Protein AF-A0A4Q5NLZ6-F1 (afdb_monomer_lite)

Sequence (229 aa):
MPGRVWTKDKLIAEIKKLHREGVDLSPTSIQRTHSALFSSARSSSHFGSWRSAMEAAGFDYDNFKRVKQRWTREEILERIREMNAQGHDLLDPRFKTRNRSLYLAACAHRYFGSWRRAVEAAGLDHERMRESRVWTQGRILRTIQDLATQGKPLGWAYIEEHEPGIYRAARRKENFGSWAAALQAAGVDGSRASISEPVHSQAVMMMAGENPVPAIDPKVEGDNCKVKA

Radius of gyration: 34.47 Å; chains: 1; bounding box: 79×41×100 Å

Foldseek 3Di:
DPDDDDALVNLLVVLVVCVVVVQQLALVRCCVPPVVSQVVCCDPVHQVHSCSSCVVSVHNNQVRHPDRDPDDLVRLLVVLVVCVVVVHLLPPPCCCVVVVVSQVVCCDPVHQVHSCRSCVVSVHDPVVSVLVPDLALVNLLVVLLVCVVVLHAPEPVRCCVPPNPSQVRCCDPNHQVHPCSSCVVSVHPCVSRPPPDPDDPPPPPPDPDDDDDDDDDDDDDDDDDDDDD

pLDDT: mean 79.98, std 20.73, range [31.45, 97.44]

Structure (mmCIF, N/CA/C/O backbone):
data_AF-A0A4Q5NLZ6-F1
#
_entry.id   AF-A0A4Q5NLZ6-F1
#
loop_
_atom_site.group_PDB
_atom_site.id
_atom_site.type_symbol
_atom_site.label_atom_id
_atom_site.label_alt_id
_atom_site.label_comp_id
_atom_site.label_asym_id
_atom_site.label_entity_id
_atom_site.label_seq_id
_atom_site.pdbx_PDB_ins_code
_atom_site.Cartn_x
_atom_site.Cartn_y
_atom_site.Cartn_z
_atom_site.occupancy
_atom_site.B_iso_or_equiv
_atom_site.auth_seq_id
_atom_site.auth_comp_id
_atom_site.auth_asym_id
_atom_site.auth_atom_id
_atom_site.pdbx_PDB_model_num
ATOM 1 N N . MET A 1 1 ? 29.228 26.255 -36.829 1.00 36.81 1 MET A N 1
ATOM 2 C CA . MET A 1 1 ? 29.224 24.782 -36.678 1.00 36.81 1 MET A CA 1
ATOM 3 C C . MET A 1 1 ? 27.786 24.302 -36.825 1.00 36.81 1 MET A C 1
ATOM 5 O O . MET A 1 1 ? 26.989 24.647 -35.958 1.00 36.81 1 MET A O 1
ATOM 9 N N . PRO A 1 2 ? 27.393 23.614 -37.909 1.00 45.94 2 PRO A N 1
ATOM 10 C CA . PRO A 1 2 ? 26.030 23.104 -38.017 1.00 45.94 2 PRO A CA 1
ATOM 11 C C . PRO A 1 2 ? 25.809 22.040 -36.932 1.00 45.94 2 PRO A C 1
ATOM 13 O O . PRO A 1 2 ? 26.570 21.080 -36.825 1.00 45.94 2 PRO A O 1
ATOM 16 N N . GLY A 1 3 ? 24.806 22.255 -36.079 1.00 57.25 3 GLY A N 1
ATOM 17 C CA . GLY A 1 3 ? 24.455 21.333 -35.001 1.00 57.25 3 GLY A CA 1
ATOM 18 C C . GLY A 1 3 ? 24.032 19.975 -35.560 1.00 57.25 3 GLY A C 1
ATOM 19 O O . GLY A 1 3 ? 23.345 19.897 -36.578 1.00 57.25 3 GLY A O 1
ATOM 20 N N . ARG A 1 4 ? 24.453 18.888 -34.907 1.00 68.94 4 ARG A N 1
ATOM 21 C CA . ARG A 1 4 ? 24.080 17.518 -35.289 1.00 68.94 4 ARG A CA 1
ATOM 22 C C . ARG A 1 4 ? 22.551 17.391 -35.253 1.00 68.94 4 ARG A C 1
ATOM 24 O O . ARG A 1 4 ? 21.959 17.386 -34.180 1.00 68.94 4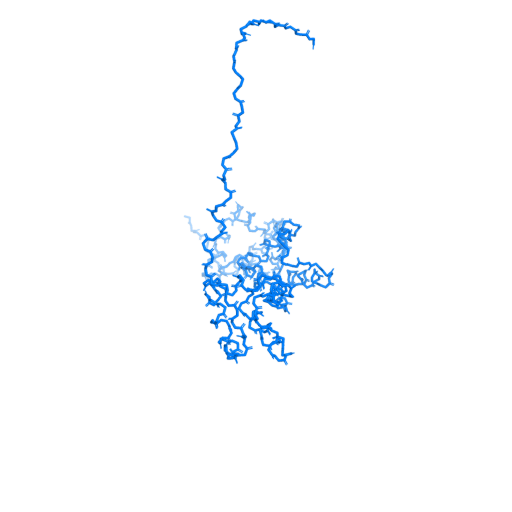 ARG A O 1
ATOM 31 N N . VAL A 1 5 ? 21.911 17.304 -36.420 1.00 81.19 5 VAL A N 1
ATOM 32 C CA . VAL A 1 5 ? 20.452 17.137 -36.516 1.00 81.19 5 VAL A CA 1
ATOM 33 C C . VAL A 1 5 ? 20.087 15.704 -36.133 1.00 81.19 5 VAL A C 1
ATOM 35 O O . VAL A 1 5 ? 20.413 14.753 -36.856 1.00 81.19 5 VAL A O 1
ATOM 38 N N . TRP A 1 6 ? 19.419 15.558 -34.989 1.00 87.44 6 TRP A N 1
ATOM 39 C CA . TRP A 1 6 ? 18.935 14.282 -34.470 1.00 87.44 6 TRP A CA 1
ATOM 40 C C . TRP A 1 6 ? 17.581 13.906 -35.077 1.00 87.44 6 TRP A C 1
ATOM 42 O O . TRP A 1 6 ? 16.616 14.665 -35.007 1.00 87.44 6 TRP A O 1
ATOM 52 N N . THR A 1 7 ? 17.495 12.695 -35.621 1.00 92.75 7 THR A N 1
ATOM 53 C CA . THR A 1 7 ? 16.243 12.040 -36.032 1.00 92.75 7 THR A CA 1
ATOM 54 C C . THR A 1 7 ? 16.034 10.784 -35.189 1.00 92.75 7 THR A C 1
ATOM 56 O O . THR A 1 7 ? 16.996 10.276 -34.609 1.00 92.75 7 THR A O 1
ATOM 59 N N . LYS A 1 8 ? 14.803 10.259 -35.116 1.00 92.56 8 LYS A N 1
ATOM 60 C CA . LYS A 1 8 ? 14.507 9.026 -34.359 1.00 92.56 8 LYS A CA 1
ATOM 61 C C . LYS A 1 8 ? 15.409 7.860 -34.790 1.00 92.56 8 LYS A C 1
ATOM 63 O O . LYS A 1 8 ? 15.991 7.202 -33.933 1.00 92.56 8 LYS A O 1
ATOM 68 N N . ASP A 1 9 ? 15.628 7.697 -36.093 1.00 93.69 9 ASP A N 1
ATOM 69 C CA . ASP A 1 9 ? 16.486 6.633 -36.632 1.00 93.69 9 ASP A CA 1
ATOM 70 C C . ASP A 1 9 ? 17.958 6.825 -36.264 1.00 93.69 9 ASP A C 1
ATOM 72 O O . ASP A 1 9 ? 18.628 5.872 -35.872 1.00 93.69 9 ASP A O 1
ATOM 76 N N . LYS A 1 10 ? 18.464 8.066 -36.318 1.00 93.62 10 LYS A N 1
ATOM 77 C CA . LYS A 1 10 ? 19.838 8.377 -35.891 1.00 93.62 10 LYS A CA 1
ATOM 78 C C . LYS A 1 10 ? 20.036 8.124 -34.401 1.00 93.62 10 LYS A C 1
ATOM 80 O O . LYS A 1 10 ? 21.091 7.642 -34.008 1.00 93.62 10 LYS A O 1
ATOM 85 N N . LEU A 1 11 ? 19.033 8.437 -33.581 1.00 94.00 11 LEU A N 1
ATOM 86 C CA . LEU A 1 11 ? 19.054 8.159 -32.146 1.00 94.00 11 LEU A CA 1
ATOM 87 C C . LEU A 1 11 ? 19.099 6.645 -31.888 1.00 94.00 11 LEU A C 1
ATOM 89 O O . LEU A 1 11 ? 19.953 6.196 -31.131 1.00 94.00 11 LEU A O 1
ATOM 93 N N . ILE A 1 12 ? 18.256 5.852 -32.561 1.00 95.75 12 ILE A N 1
ATOM 94 C CA . ILE A 1 12 ? 18.269 4.381 -32.451 1.00 95.75 12 ILE A CA 1
ATOM 95 C C . ILE A 1 12 ? 19.613 3.804 -32.911 1.00 95.75 12 ILE A C 1
ATOM 97 O O . ILE A 1 12 ? 20.184 2.947 -32.233 1.00 95.75 12 ILE A O 1
ATOM 101 N N . ALA A 1 13 ? 20.131 4.269 -34.050 1.00 94.75 13 ALA A N 1
ATOM 102 C CA . ALA A 1 13 ? 21.406 3.815 -34.591 1.00 94.75 13 ALA A CA 1
ATOM 103 C C . ALA A 1 13 ? 22.569 4.115 -33.634 1.00 94.75 13 ALA A C 1
ATOM 105 O O . ALA A 1 13 ? 23.411 3.246 -33.408 1.00 94.75 13 ALA A O 1
ATOM 106 N N . GLU A 1 14 ? 22.587 5.306 -33.028 1.00 94.62 14 GLU A N 1
ATOM 107 C CA . GLU A 1 14 ? 23.614 5.686 -32.057 1.00 94.62 14 GLU A CA 1
ATOM 108 C C . GLU A 1 14 ? 23.499 4.863 -30.764 1.00 94.62 14 GLU A C 1
ATOM 110 O O . GLU A 1 14 ? 24.508 4.370 -30.273 1.00 94.62 14 GLU A O 1
ATOM 115 N N . ILE A 1 15 ? 22.287 4.619 -30.246 1.00 94.75 15 ILE A N 1
ATOM 116 C CA . ILE A 1 15 ? 22.073 3.756 -29.067 1.00 94.75 15 ILE A CA 1
ATOM 117 C C . ILE A 1 15 ? 22.596 2.335 -29.333 1.00 94.75 15 ILE A C 1
ATOM 119 O O . ILE A 1 15 ? 23.347 1.786 -28.526 1.00 94.75 15 ILE A O 1
ATOM 123 N N . LYS A 1 16 ? 22.258 1.744 -30.488 1.00 95.44 16 LYS A N 1
ATOM 124 C CA . LYS A 1 16 ? 22.758 0.416 -30.890 1.00 95.44 16 LYS A CA 1
ATOM 125 C C . LYS A 1 16 ? 24.275 0.400 -31.077 1.00 95.44 16 LYS A C 1
ATOM 127 O O . LYS A 1 16 ? 24.921 -0.594 -30.752 1.00 95.44 16 LYS A O 1
ATOM 132 N N . LYS A 1 17 ? 24.853 1.481 -31.606 1.00 95.44 17 LYS A N 1
ATOM 133 C CA . LYS A 1 17 ? 26.305 1.637 -31.739 1.00 95.44 17 LYS A CA 1
ATOM 134 C C . LYS A 1 17 ? 26.981 1.633 -30.365 1.00 95.44 17 LYS A C 1
ATOM 136 O O . LYS A 1 17 ? 27.845 0.792 -30.151 1.00 95.44 17 LYS A O 1
ATOM 141 N N . LEU A 1 18 ? 26.523 2.475 -29.439 1.00 93.88 18 LEU A N 1
ATOM 142 C CA . LEU A 1 18 ? 27.060 2.555 -28.078 1.00 93.88 18 LEU A CA 1
ATOM 143 C C . LEU A 1 18 ? 26.942 1.221 -27.326 1.00 93.88 18 LEU A C 1
ATOM 145 O O . LEU A 1 18 ? 27.868 0.835 -26.617 1.00 93.88 18 LEU A O 1
ATOM 149 N N . HIS A 1 19 ? 25.849 0.476 -27.535 1.00 93.00 19 HIS A N 1
ATOM 150 C CA . HIS A 1 19 ? 25.706 -0.878 -26.993 1.00 93.00 19 HIS A CA 1
ATOM 151 C C . HIS A 1 19 ? 26.805 -1.827 -27.495 1.00 93.00 19 HIS A C 1
ATOM 153 O O . HIS A 1 19 ? 27.417 -2.542 -26.708 1.00 93.00 19 HIS A O 1
ATOM 159 N N . ARG A 1 20 ? 27.068 -1.835 -28.812 1.00 94.25 20 ARG A N 1
ATOM 160 C CA . ARG A 1 20 ? 28.113 -2.682 -29.422 1.00 94.25 20 ARG A CA 1
ATOM 161 C C . ARG A 1 20 ? 29.517 -2.305 -28.961 1.00 94.25 20 ARG A C 1
ATOM 163 O O . ARG A 1 20 ? 30.375 -3.172 -28.879 1.00 94.25 20 ARG A O 1
ATOM 170 N N . GLU A 1 21 ? 29.736 -1.032 -28.657 1.00 93.44 21 GLU A N 1
ATOM 171 C CA . GLU A 1 21 ? 30.994 -0.514 -28.109 1.00 93.44 21 GLU A CA 1
ATOM 172 C C . GLU A 1 21 ? 31.161 -0.820 -26.608 1.00 93.44 21 GLU A C 1
ATOM 174 O O . GLU A 1 21 ? 32.194 -0.495 -26.029 1.00 93.44 21 GLU A O 1
ATOM 179 N N . GLY A 1 22 ? 30.170 -1.455 -25.968 1.00 89.12 22 GLY A N 1
ATOM 180 C CA . GLY A 1 22 ? 30.221 -1.822 -24.551 1.00 89.12 22 GLY A CA 1
ATOM 181 C C . GLY A 1 22 ? 30.051 -0.637 -23.598 1.00 89.12 22 GLY A C 1
ATOM 182 O O . GLY A 1 22 ? 30.411 -0.730 -22.425 1.00 89.12 22 GLY A O 1
ATOM 183 N N . VAL A 1 23 ? 29.516 0.488 -24.080 1.00 90.69 23 VAL A N 1
ATOM 184 C CA . VAL A 1 23 ? 29.270 1.674 -23.253 1.00 90.69 23 VAL A CA 1
ATOM 185 C C . VAL A 1 23 ? 28.104 1.406 -22.300 1.00 90.69 23 VAL A C 1
ATOM 187 O O . VAL A 1 23 ? 27.065 0.882 -22.700 1.00 90.69 23 VAL A O 1
ATOM 190 N N . ASP A 1 24 ? 28.243 1.818 -21.037 1.00 89.12 24 ASP A N 1
ATOM 191 C CA . ASP A 1 24 ? 27.152 1.761 -20.061 1.00 89.12 24 ASP A CA 1
ATOM 192 C C . ASP A 1 24 ? 25.992 2.673 -20.504 1.00 89.12 24 ASP A C 1
ATOM 194 O O . ASP A 1 24 ? 26.079 3.902 -20.400 1.00 89.12 24 ASP A O 1
ATOM 198 N N . LEU A 1 25 ? 24.902 2.053 -20.974 1.00 91.31 25 LEU A N 1
ATOM 199 C CA . LEU A 1 25 ? 23.674 2.718 -21.426 1.00 91.31 25 LEU A CA 1
ATOM 200 C C . LEU A 1 25 ? 22.741 3.153 -20.282 1.00 91.31 25 LEU A C 1
ATOM 202 O O . LEU A 1 25 ? 21.612 3.599 -20.532 1.00 91.31 25 LEU A O 1
ATOM 206 N N . SER A 1 26 ? 23.179 3.042 -19.024 1.00 89.50 26 SER A N 1
ATOM 207 C CA . SER A 1 26 ? 22.399 3.525 -17.893 1.00 89.50 26 SER A CA 1
ATOM 208 C C . SER A 1 26 ? 22.117 5.027 -18.019 1.00 89.50 26 SER A C 1
ATOM 210 O O . SER A 1 26 ? 22.981 5.789 -18.467 1.00 89.50 26 SER A O 1
ATOM 212 N N . PRO A 1 27 ? 20.931 5.509 -17.594 1.00 89.12 27 PRO A N 1
ATOM 213 C CA 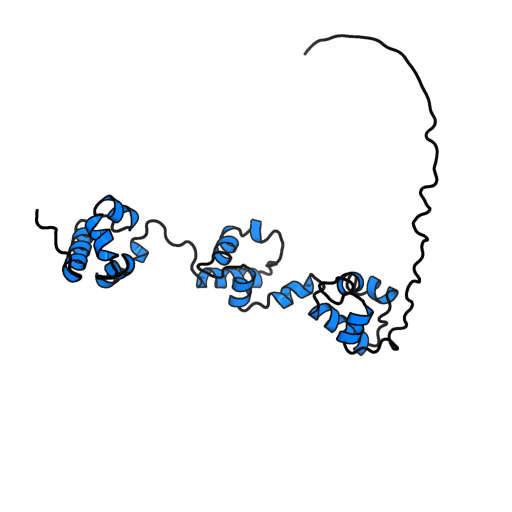. PRO A 1 27 ? 20.567 6.921 -17.729 1.00 89.12 27 PRO A CA 1
ATOM 214 C C . PRO A 1 27 ? 21.609 7.861 -17.126 1.00 89.12 27 PRO A C 1
ATOM 216 O O . PRO A 1 27 ? 21.944 8.879 -17.718 1.00 89.12 27 PRO A O 1
ATOM 219 N N . THR A 1 28 ? 22.153 7.499 -15.961 1.00 88.19 28 THR A N 1
ATOM 220 C CA . THR A 1 28 ? 23.170 8.291 -15.262 1.00 88.19 28 THR A CA 1
ATOM 221 C C . THR A 1 28 ? 24.495 8.324 -16.020 1.00 88.19 28 THR A C 1
ATOM 223 O O . THR A 1 28 ? 25.147 9.365 -16.043 1.00 88.19 28 THR A O 1
ATOM 226 N N . SER A 1 29 ? 24.905 7.213 -16.638 1.00 90.94 29 SER A N 1
ATOM 227 C CA . SER A 1 29 ? 26.124 7.159 -17.450 1.00 90.94 29 SER A CA 1
ATOM 228 C C . SER A 1 29 ? 25.968 7.971 -18.736 1.00 90.94 29 SER A C 1
ATOM 230 O O . SER A 1 29 ? 26.778 8.858 -19.014 1.00 90.94 29 SER A O 1
ATOM 232 N N . ILE A 1 30 ? 24.882 7.745 -19.479 1.00 93.06 30 ILE A N 1
ATOM 233 C CA . ILE A 1 30 ? 24.627 8.411 -20.760 1.00 93.06 30 ILE A CA 1
ATOM 234 C C . ILE A 1 30 ? 24.386 9.908 -20.588 1.00 93.06 30 ILE A C 1
ATOM 236 O O . ILE A 1 30 ? 24.894 10.697 -21.379 1.00 93.06 30 ILE A O 1
ATOM 240 N N . GLN A 1 31 ? 23.711 10.335 -19.520 1.00 91.94 31 GLN A N 1
ATOM 241 C CA . GLN A 1 31 ? 23.571 11.758 -19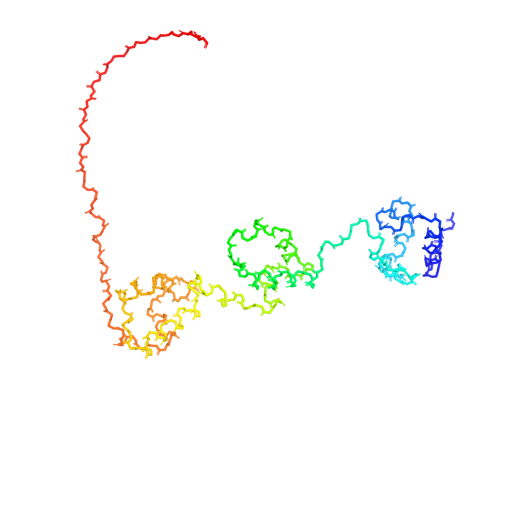.209 1.00 91.94 31 GLN A CA 1
ATOM 242 C C . GLN A 1 31 ? 24.931 12.445 -18.995 1.00 91.94 31 GLN A C 1
ATOM 244 O O . GLN A 1 31 ? 25.083 13.609 -19.363 1.00 91.94 31 GLN A O 1
ATOM 249 N N . ARG A 1 32 ? 25.915 11.745 -18.413 1.00 90.75 32 ARG A N 1
ATOM 250 C CA . ARG A 1 32 ? 27.255 12.291 -18.133 1.00 90.75 32 ARG A CA 1
ATOM 251 C C . ARG A 1 32 ? 28.181 12.260 -19.344 1.00 90.75 32 ARG A C 1
ATOM 253 O O . ARG A 1 32 ? 28.968 13.181 -19.513 1.00 90.75 32 ARG A O 1
ATOM 260 N N . THR A 1 33 ? 28.114 11.203 -20.148 1.00 91.38 33 THR A N 1
ATOM 261 C CA . THR A 1 33 ? 29.059 10.956 -21.252 1.00 91.38 33 THR A CA 1
ATOM 262 C C . THR A 1 33 ? 28.529 11.427 -22.607 1.00 91.38 33 THR A C 1
ATOM 264 O O . THR A 1 33 ? 29.287 11.953 -23.413 1.00 91.38 33 THR A O 1
ATOM 267 N N . HIS A 1 34 ? 27.221 11.301 -22.847 1.00 92.12 34 HIS A N 1
ATOM 268 C CA . HIS A 1 34 ? 26.563 11.557 -24.132 1.00 92.12 34 HIS A CA 1
ATOM 269 C C . HIS A 1 34 ? 25.293 12.409 -23.937 1.00 92.12 34 HIS A C 1
ATOM 271 O O . HIS A 1 34 ? 24.193 12.058 -24.372 1.00 92.12 34 HIS A O 1
ATOM 277 N N . SER A 1 35 ? 25.437 13.561 -23.275 1.00 90.56 35 SER A N 1
ATOM 278 C CA . SER A 1 35 ? 24.319 14.423 -22.859 1.00 90.56 35 SER A CA 1
ATOM 279 C C . SER A 1 35 ? 23.424 14.896 -24.016 1.00 90.56 35 SER A C 1
ATOM 281 O O . SER A 1 35 ? 22.203 14.923 -23.877 1.00 90.56 35 SER A O 1
ATOM 283 N N . ALA A 1 36 ? 23.996 15.211 -25.184 1.00 90.94 36 ALA A N 1
ATOM 284 C CA . ALA A 1 36 ? 23.236 15.639 -26.363 1.00 90.94 36 ALA A CA 1
ATOM 285 C C . ALA A 1 36 ? 22.340 14.524 -26.935 1.00 90.94 36 ALA A C 1
ATOM 287 O O . ALA A 1 36 ? 21.210 14.793 -27.350 1.00 90.94 36 ALA A O 1
ATOM 288 N N . LEU A 1 37 ? 22.823 13.275 -26.920 1.00 92.56 37 LEU A N 1
ATOM 289 C CA . LEU A 1 37 ? 22.041 12.092 -27.289 1.00 92.56 37 LEU A CA 1
ATOM 290 C C . LEU A 1 37 ? 20.896 11.886 -26.289 1.00 92.56 37 LEU A C 1
ATOM 292 O O . LEU A 1 37 ? 19.743 11.728 -26.692 1.00 92.56 37 LEU A O 1
ATOM 296 N N . PHE A 1 38 ? 21.206 11.958 -24.989 1.00 93.00 38 PHE A N 1
ATOM 297 C CA . PHE A 1 38 ? 20.238 11.775 -23.906 1.00 93.00 38 PHE A CA 1
ATOM 298 C C . PHE A 1 38 ? 19.089 12.787 -23.964 1.00 93.00 38 PHE A C 1
ATOM 300 O O . PHE A 1 38 ? 17.916 12.409 -23.918 1.00 93.00 38 PHE A O 1
ATOM 307 N N . SER A 1 39 ? 19.418 14.075 -24.086 1.00 91.31 39 SER A N 1
ATOM 308 C CA . SER A 1 39 ? 18.434 15.159 -24.133 1.00 91.31 39 SER A CA 1
ATOM 309 C C . SER A 1 39 ? 17.563 15.081 -25.384 1.00 91.31 39 SER A C 1
ATOM 311 O O . SER A 1 39 ? 16.350 15.253 -25.290 1.00 91.31 39 SER A O 1
ATOM 313 N N . SER A 1 40 ? 18.151 14.751 -26.538 1.00 92.75 40 SER A N 1
ATOM 314 C CA . SER A 1 40 ? 17.405 14.629 -27.797 1.00 92.75 40 SER A CA 1
ATOM 315 C C . SER A 1 40 ? 16.453 13.433 -27.772 1.00 92.75 40 SER A C 1
ATOM 317 O O . SER A 1 40 ? 15.283 13.574 -28.101 1.00 92.75 40 SER A O 1
ATOM 319 N N . ALA A 1 41 ? 16.899 12.272 -27.286 1.00 92.69 41 ALA A N 1
ATOM 320 C CA . ALA A 1 41 ? 16.038 11.098 -27.135 1.00 92.69 41 ALA A CA 1
ATOM 321 C C . ALA A 1 41 ? 14.852 11.335 -26.180 1.00 92.69 41 ALA A C 1
ATOM 323 O O . ALA A 1 41 ? 13.755 10.834 -26.420 1.00 92.69 41 ALA A O 1
ATOM 324 N N . ARG A 1 42 ? 15.050 12.131 -25.122 1.00 94.62 42 ARG A N 1
ATOM 325 C CA . ARG A 1 42 ? 13.999 12.513 -24.164 1.00 94.62 42 ARG A CA 1
ATOM 326 C C . ARG A 1 42 ? 13.071 13.620 -24.659 1.00 94.62 42 ARG A C 1
ATOM 328 O O . ARG A 1 42 ? 12.066 13.880 -24.004 1.00 94.62 42 ARG A O 1
ATOM 335 N N . SER A 1 43 ? 13.396 14.284 -25.764 1.00 92.69 43 SER A N 1
ATOM 336 C CA . SER A 1 43 ? 12.533 15.318 -26.327 1.00 92.69 43 SER A CA 1
ATOM 337 C C . SER A 1 43 ? 11.182 14.725 -26.723 1.00 92.69 43 SER A C 1
ATOM 339 O O . SER A 1 43 ? 11.117 13.625 -27.283 1.00 92.69 43 SER A O 1
ATOM 341 N N . SER A 1 44 ? 10.102 15.468 -26.479 1.00 89.69 44 SER A N 1
ATOM 342 C CA . SER A 1 44 ? 8.747 15.096 -26.905 1.00 89.69 44 SER A CA 1
ATOM 343 C C . SER A 1 44 ? 8.627 14.964 -28.426 1.00 89.69 44 SER A C 1
ATOM 345 O O . SER A 1 44 ? 7.823 14.171 -28.905 1.00 89.69 44 SER A O 1
ATOM 347 N N . SER A 1 45 ? 9.465 15.675 -29.189 1.00 89.38 45 SER A N 1
ATOM 348 C CA . SER A 1 45 ? 9.538 15.562 -30.652 1.00 89.38 45 SER A CA 1
ATOM 349 C C . SER A 1 45 ? 10.130 14.231 -31.141 1.00 89.38 45 SER A C 1
ATOM 351 O O . SER A 1 45 ? 9.955 13.866 -32.305 1.00 89.38 45 SER A O 1
ATOM 353 N N . HIS A 1 46 ? 10.811 13.482 -30.268 1.00 92.00 46 HIS A N 1
ATOM 354 C CA . HIS A 1 46 ? 11.420 12.193 -30.587 1.00 92.00 46 HIS A CA 1
ATOM 355 C C . HIS A 1 46 ? 10.695 11.045 -29.877 1.00 92.00 46 HIS A C 1
ATOM 357 O O . HIS A 1 46 ? 9.692 10.550 -30.396 1.00 92.00 46 HIS A O 1
ATOM 363 N N . PHE A 1 47 ? 11.191 10.599 -28.721 1.00 92.75 47 PHE A N 1
ATOM 364 C CA . PHE A 1 47 ? 10.632 9.458 -27.984 1.00 92.75 47 PHE A CA 1
ATOM 365 C C . PHE A 1 47 ? 9.987 9.852 -26.652 1.00 92.75 47 PHE A C 1
ATOM 367 O O . PHE A 1 47 ? 9.383 9.006 -26.000 1.00 92.75 47 PHE A O 1
ATOM 374 N N . GLY A 1 48 ? 10.137 11.105 -26.205 1.00 91.81 48 GLY A N 1
ATOM 375 C CA . GLY A 1 48 ? 9.600 11.616 -24.937 1.00 91.81 48 GLY A CA 1
ATOM 376 C C . GLY A 1 48 ? 10.290 11.077 -23.676 1.00 91.81 48 GLY A C 1
ATOM 377 O O . GLY A 1 48 ? 10.262 11.717 -22.626 1.00 91.81 48 GLY A O 1
ATOM 378 N N . SER A 1 49 ? 10.953 9.921 -23.749 1.00 93.75 49 SER A N 1
ATOM 379 C CA . SER A 1 49 ? 11.723 9.357 -22.645 1.00 93.75 49 SER A CA 1
ATOM 380 C C . SER A 1 49 ? 12.895 8.502 -23.135 1.00 93.75 49 SER A C 1
ATOM 382 O O . SER A 1 49 ? 12.858 7.913 -24.213 1.00 93.75 49 SER A O 1
ATOM 384 N N . TRP A 1 50 ? 13.938 8.392 -22.305 1.00 93.75 50 TRP A N 1
ATOM 385 C CA . TRP A 1 50 ? 15.080 7.515 -22.592 1.00 93.75 50 TRP A CA 1
ATOM 386 C C . TRP A 1 50 ? 14.683 6.032 -22.598 1.00 93.75 50 TRP A C 1
ATOM 388 O O . TRP A 1 50 ? 15.182 5.272 -23.419 1.00 93.75 50 TRP A O 1
ATOM 398 N N . ARG A 1 51 ? 13.733 5.639 -21.733 1.00 92.38 51 ARG A N 1
ATOM 399 C CA . ARG A 1 51 ? 13.148 4.289 -21.720 1.00 92.38 51 ARG A CA 1
ATOM 400 C C . ARG A 1 51 ? 12.556 3.955 -23.091 1.00 92.38 51 ARG A C 1
ATOM 402 O O . ARG A 1 51 ? 12.934 2.955 -23.681 1.00 92.38 51 ARG A O 1
ATOM 409 N N . SER A 1 52 ? 11.699 4.830 -23.612 1.00 93.31 52 SER A N 1
ATOM 410 C CA . SER A 1 52 ? 11.029 4.629 -24.900 1.00 93.31 52 SER A CA 1
ATOM 411 C C . SER A 1 52 ? 12.018 4.579 -26.067 1.00 93.31 52 SER A C 1
ATOM 413 O O . SER A 1 52 ? 11.826 3.808 -26.999 1.00 93.31 52 SER A O 1
ATOM 415 N N . ALA A 1 53 ? 13.102 5.361 -26.013 1.00 94.81 53 ALA A N 1
ATOM 416 C CA . ALA A 1 53 ? 14.166 5.303 -27.016 1.00 94.81 53 ALA A CA 1
ATOM 417 C C . ALA A 1 53 ? 14.940 3.969 -26.981 1.00 94.81 53 ALA A C 1
ATOM 419 O O . ALA A 1 53 ? 15.257 3.417 -28.032 1.00 94.81 53 ALA A O 1
ATOM 420 N N . MET A 1 54 ? 15.215 3.438 -25.785 1.00 94.38 54 MET A N 1
ATOM 421 C CA . MET A 1 54 ? 15.857 2.131 -25.595 1.00 94.38 54 MET A CA 1
ATOM 422 C C . MET A 1 54 ? 14.952 0.984 -26.065 1.00 94.38 54 MET A C 1
ATOM 424 O O . MET A 1 54 ? 15.404 0.118 -26.810 1.00 94.38 54 MET A O 1
ATOM 428 N N . GLU A 1 55 ? 13.666 1.031 -25.711 1.00 93.88 55 GLU A N 1
ATOM 429 C CA . GLU A 1 55 ? 12.655 0.059 -26.149 1.00 93.88 55 GLU A CA 1
ATOM 430 C C . GLU A 1 55 ? 12.495 0.083 -27.680 1.00 93.88 55 GLU A C 1
ATOM 432 O O . GLU A 1 55 ? 12.516 -0.966 -28.321 1.00 93.88 55 GLU A O 1
ATOM 437 N N . ALA A 1 56 ? 12.462 1.270 -28.300 1.00 93.50 56 ALA A N 1
ATOM 438 C CA . ALA A 1 56 ? 12.444 1.415 -29.760 1.00 93.50 56 ALA A CA 1
ATOM 439 C C . ALA A 1 56 ? 13.730 0.906 -30.439 1.00 93.50 56 ALA A C 1
ATOM 441 O O . ALA A 1 56 ? 13.705 0.475 -31.592 1.00 93.50 56 ALA A O 1
ATOM 442 N N . ALA A 1 57 ? 14.861 0.928 -29.732 1.00 93.06 57 ALA A N 1
ATOM 443 C CA . ALA A 1 57 ? 16.107 0.329 -30.193 1.00 93.06 57 ALA A CA 1
ATOM 444 C C . ALA A 1 57 ? 16.159 -1.201 -29.996 1.00 93.06 57 ALA A C 1
ATOM 446 O O . ALA A 1 57 ? 17.125 -1.825 -30.440 1.00 93.06 57 ALA A O 1
ATOM 447 N N . GLY A 1 58 ? 15.119 -1.811 -29.417 1.00 92.94 58 GLY A N 1
ATOM 448 C CA . GLY A 1 58 ? 15.025 -3.251 -29.172 1.00 92.94 58 GLY A CA 1
ATOM 449 C C . GLY A 1 58 ? 15.701 -3.702 -27.878 1.00 92.94 58 GLY A C 1
ATOM 450 O O . GLY A 1 58 ? 15.998 -4.884 -27.729 1.00 92.94 58 GLY A O 1
ATOM 451 N N . PHE A 1 59 ? 15.974 -2.777 -26.958 1.00 92.25 59 PHE A N 1
ATOM 452 C CA . PHE A 1 59 ? 16.571 -3.079 -25.664 1.00 92.25 59 PHE A CA 1
ATOM 453 C C . PHE A 1 59 ? 15.516 -3.060 -24.562 1.00 92.25 59 PHE A C 1
ATOM 455 O O . PHE A 1 59 ? 14.762 -2.097 -24.426 1.00 92.25 59 PHE A O 1
ATOM 462 N N . ASP A 1 60 ? 15.522 -4.087 -23.714 1.00 88.00 60 ASP A N 1
ATOM 463 C CA . ASP A 1 60 ? 14.798 -4.040 -22.447 1.00 88.00 60 ASP A CA 1
ATOM 464 C C . ASP A 1 60 ? 15.531 -3.096 -21.484 1.00 88.00 60 ASP A C 1
ATOM 466 O O . ASP A 1 60 ? 16.577 -3.423 -20.915 1.00 88.00 60 ASP A O 1
ATOM 470 N N . TYR A 1 61 ? 14.973 -1.896 -21.325 1.00 84.88 61 TYR A N 1
ATOM 471 C CA . TYR A 1 61 ? 15.530 -0.823 -20.508 1.00 84.88 61 TYR A CA 1
ATOM 472 C C . TYR A 1 61 ? 15.768 -1.224 -19.045 1.00 84.88 61 TYR A C 1
ATOM 474 O O . TYR A 1 61 ? 16.665 -0.675 -18.398 1.00 84.88 61 TYR A O 1
ATOM 482 N N . ASP A 1 62 ? 14.998 -2.169 -18.502 1.00 81.44 62 ASP A N 1
ATOM 483 C CA . ASP A 1 62 ? 15.133 -2.581 -17.107 1.00 81.44 62 ASP A CA 1
ATOM 484 C C . ASP A 1 62 ? 16.458 -3.322 -16.829 1.00 81.44 62 ASP A C 1
ATOM 486 O O . ASP A 1 62 ? 16.955 -3.271 -15.699 1.00 81.44 62 ASP A O 1
ATOM 490 N N . ASN A 1 63 ? 17.120 -3.857 -17.865 1.00 84.06 63 ASN A N 1
ATOM 491 C CA . ASN A 1 63 ? 18.466 -4.439 -17.774 1.00 84.06 63 ASN A CA 1
ATOM 492 C C . ASN A 1 63 ? 19.596 -3.400 -17.678 1.00 84.06 63 ASN A C 1
ATOM 494 O O . ASN A 1 63 ? 20.691 -3.726 -17.227 1.00 84.06 63 ASN A O 1
ATOM 498 N N . PHE A 1 64 ? 19.337 -2.143 -18.048 1.00 83.00 64 PHE A N 1
ATOM 499 C CA . PHE A 1 64 ? 20.346 -1.073 -18.086 1.00 83.00 64 PHE A CA 1
ATOM 500 C C . PHE A 1 64 ? 20.252 -0.118 -16.888 1.00 83.00 64 PHE A C 1
ATOM 502 O O . PHE A 1 64 ? 20.981 0.871 -16.790 1.00 83.00 64 PHE A O 1
ATOM 509 N N . LYS A 1 65 ? 19.351 -0.382 -15.938 1.00 76.19 65 LYS A N 1
ATOM 510 C CA . LYS A 1 65 ? 19.276 0.385 -14.692 1.00 76.19 65 LYS A CA 1
ATOM 511 C C . LYS A 1 65 ? 20.365 -0.076 -13.727 1.00 76.19 65 LYS A C 1
ATOM 513 O O . LYS A 1 65 ? 20.375 -1.225 -13.305 1.00 76.19 65 LYS A O 1
ATOM 518 N N . ARG A 1 66 ? 21.204 0.859 -13.264 1.00 68.94 66 ARG A N 1
ATOM 519 C CA . ARG A 1 66 ? 22.198 0.595 -12.199 1.00 68.94 66 ARG A CA 1
ATOM 520 C C . ARG A 1 66 ? 21.567 0.139 -10.881 1.00 68.94 66 ARG A C 1
ATOM 522 O O . ARG A 1 66 ? 22.205 -0.566 -10.112 1.00 68.94 66 ARG A O 1
ATOM 529 N N . VAL A 1 67 ? 20.327 0.550 -10.616 1.00 65.25 67 VAL A N 1
ATOM 530 C CA . VAL A 1 67 ? 19.552 0.117 -9.449 1.00 65.25 67 VAL A CA 1
ATOM 531 C C . VAL A 1 67 ? 18.255 -0.495 -9.958 1.00 65.25 67 VAL A C 1
ATOM 533 O O . VAL A 1 67 ? 17.385 0.222 -10.462 1.00 65.25 67 VAL A O 1
ATOM 536 N N . LYS A 1 68 ? 18.118 -1.819 -9.831 1.00 64.50 68 LYS A N 1
ATOM 537 C CA . LYS A 1 68 ? 16.827 -2.482 -10.033 1.00 64.50 68 LYS A CA 1
ATOM 538 C C . LYS A 1 68 ? 15.844 -1.943 -8.993 1.00 64.50 68 LYS A C 1
ATOM 540 O O . LYS A 1 68 ? 16.194 -1.755 -7.827 1.00 64.50 68 LYS A O 1
ATOM 545 N N . GLN A 1 69 ? 14.623 -1.640 -9.426 1.00 67.19 69 GLN A N 1
ATOM 546 C CA . GLN A 1 69 ? 13.536 -1.321 -8.503 1.00 67.19 69 GLN A CA 1
ATOM 547 C C . GLN A 1 69 ? 13.400 -2.501 -7.536 1.00 67.19 69 GLN A C 1
ATOM 549 O O . GLN A 1 69 ? 13.127 -3.607 -7.978 1.00 67.19 69 GLN A O 1
ATOM 554 N N . ARG A 1 70 ? 13.627 -2.275 -6.236 1.00 79.75 70 ARG A N 1
ATOM 555 C CA . ARG A 1 70 ? 13.586 -3.348 -5.224 1.00 79.75 70 ARG A CA 1
ATOM 556 C C . ARG A 1 70 ? 12.198 -3.986 -5.075 1.00 79.75 70 ARG A C 1
ATOM 558 O O . ARG A 1 70 ? 12.103 -5.063 -4.511 1.00 79.75 70 ARG A O 1
ATOM 565 N N . TRP A 1 71 ? 11.157 -3.278 -5.503 1.00 89.56 71 TRP A N 1
ATOM 566 C CA . TRP A 1 71 ? 9.771 -3.688 -5.339 1.00 89.56 71 TRP A CA 1
ATOM 567 C C . TRP A 1 71 ? 8.981 -3.414 -6.618 1.00 89.56 71 TRP A C 1
ATOM 569 O O . TRP A 1 71 ? 9.062 -2.309 -7.175 1.00 89.56 71 TRP A O 1
ATOM 579 N N . THR A 1 72 ? 8.169 -4.374 -7.032 1.00 91.31 72 THR A N 1
ATOM 580 C CA . THR A 1 72 ? 7.049 -4.208 -7.967 1.00 91.31 72 THR A CA 1
ATOM 581 C C . THR A 1 72 ? 5.729 -4.081 -7.200 1.00 91.31 72 THR A C 1
ATOM 583 O O . THR A 1 72 ? 5.689 -4.249 -5.979 1.00 91.31 72 THR A O 1
ATOM 586 N N . ARG A 1 73 ? 4.630 -3.724 -7.882 1.00 93.06 73 ARG A N 1
ATOM 587 C CA . ARG A 1 73 ? 3.310 -3.689 -7.224 1.00 93.06 73 ARG A CA 1
ATOM 588 C C . ARG A 1 73 ? 2.912 -5.096 -6.796 1.00 93.06 73 ARG A C 1
ATOM 590 O O . ARG A 1 73 ? 2.442 -5.282 -5.682 1.00 93.06 73 ARG A O 1
ATOM 597 N N . GLU A 1 74 ? 3.150 -6.057 -7.672 1.00 93.69 74 GLU A N 1
ATOM 598 C CA . GLU A 1 74 ? 2.795 -7.461 -7.542 1.00 93.69 74 GLU A CA 1
ATOM 599 C C . GLU A 1 74 ? 3.542 -8.097 -6.365 1.00 93.69 74 GLU A C 1
ATOM 601 O O . GLU A 1 74 ? 2.902 -8.674 -5.490 1.00 93.69 74 GLU A O 1
ATOM 606 N N . GLU A 1 75 ? 4.856 -7.870 -6.257 1.00 93.75 75 GLU A N 1
ATOM 607 C CA . GLU A 1 75 ? 5.677 -8.343 -5.131 1.00 93.75 75 GLU A CA 1
ATOM 608 C C . GLU A 1 75 ? 5.201 -7.779 -3.786 1.00 93.75 75 GLU A C 1
ATOM 610 O O . GLU A 1 75 ? 5.196 -8.481 -2.775 1.00 93.75 75 GLU A O 1
ATOM 615 N N . ILE A 1 76 ? 4.789 -6.505 -3.752 1.00 96.12 76 ILE A N 1
ATOM 616 C CA . ILE A 1 76 ? 4.244 -5.895 -2.532 1.00 96.12 76 ILE A CA 1
ATOM 617 C C . ILE A 1 76 ? 2.946 -6.603 -2.127 1.00 96.12 76 ILE A C 1
ATOM 619 O O . ILE A 1 76 ? 2.783 -6.938 -0.954 1.00 96.12 76 ILE A O 1
ATOM 623 N N . LEU A 1 77 ? 2.028 -6.834 -3.072 1.00 97.44 77 LEU A N 1
ATOM 624 C CA . LEU A 1 77 ? 0.750 -7.496 -2.792 1.00 97.44 77 LEU A CA 1
ATOM 625 C C . LEU A 1 77 ? 0.949 -8.940 -2.341 1.00 97.44 77 LEU A C 1
ATOM 627 O O . LEU A 1 77 ? 0.344 -9.363 -1.358 1.00 97.44 77 LEU A O 1
ATOM 631 N N . GLU A 1 78 ? 1.809 -9.682 -3.033 1.00 96.31 78 GLU A N 1
ATOM 632 C CA . GLU A 1 78 ? 2.136 -11.062 -2.691 1.00 96.31 78 GLU A CA 1
ATOM 633 C C . GLU A 1 78 ? 2.727 -11.149 -1.286 1.00 96.31 78 GLU A C 1
ATOM 635 O O . GLU A 1 78 ? 2.231 -11.912 -0.457 1.00 96.31 78 GLU A O 1
ATOM 640 N N . ARG A 1 79 ? 3.679 -10.269 -0.953 1.00 96.12 79 ARG A N 1
ATOM 641 C CA . ARG A 1 79 ? 4.270 -10.250 0.386 1.00 96.12 79 ARG A CA 1
ATOM 642 C C . ARG A 1 79 ? 3.262 -9.878 1.473 1.00 96.12 79 ARG A C 1
ATOM 644 O O . ARG A 1 79 ? 3.332 -10.422 2.571 1.00 96.12 79 ARG A O 1
ATOM 651 N N . ILE A 1 80 ? 2.320 -8.971 1.200 1.00 96.56 80 ILE A N 1
ATOM 652 C CA . ILE A 1 80 ? 1.240 -8.636 2.145 1.00 96.56 80 ILE A CA 1
ATOM 653 C C . ILE A 1 80 ? 0.343 -9.854 2.400 1.00 96.56 80 ILE A C 1
ATOM 655 O O . ILE A 1 80 ? 0.040 -10.152 3.558 1.00 96.56 80 ILE A O 1
ATOM 659 N N . ARG A 1 81 ? -0.057 -10.574 1.344 1.00 96.50 81 ARG A N 1
ATOM 660 C CA . ARG A 1 81 ? -0.878 -11.791 1.465 1.00 96.50 81 ARG A CA 1
ATOM 661 C C . ARG A 1 81 ? -0.152 -12.882 2.235 1.00 96.50 81 ARG A C 1
ATOM 663 O O . ARG A 1 81 ? -0.745 -13.489 3.119 1.00 96.50 81 ARG A O 1
ATOM 670 N N . GLU A 1 82 ? 1.124 -13.092 1.934 1.00 95.69 82 GLU A N 1
ATOM 671 C CA . GLU A 1 82 ? 1.961 -14.083 2.603 1.00 95.69 82 GLU A CA 1
ATOM 672 C C . GLU A 1 82 ? 2.075 -13.796 4.106 1.00 95.69 82 GLU A C 1
ATOM 674 O O . GLU A 1 82 ? 1.847 -14.683 4.924 1.00 95.69 82 GLU A O 1
ATOM 679 N N . MET A 1 83 ? 2.333 -12.539 4.484 1.00 93.75 83 MET A N 1
ATOM 680 C CA . MET A 1 83 ? 2.390 -12.130 5.891 1.00 93.75 83 MET A CA 1
ATOM 681 C C . MET A 1 83 ? 1.061 -12.383 6.609 1.00 93.75 83 MET A C 1
ATOM 683 O O . MET A 1 83 ? 1.051 -12.890 7.729 1.00 93.75 83 MET A O 1
ATOM 687 N N . ASN A 1 84 ? -0.063 -12.064 5.963 1.00 93.06 84 ASN A N 1
ATOM 688 C CA . ASN A 1 84 ? -1.385 -12.343 6.519 1.00 93.06 84 ASN A CA 1
ATOM 689 C C . ASN A 1 84 ? -1.633 -13.852 6.680 1.00 93.06 84 ASN A C 1
ATOM 691 O O . ASN A 1 84 ? -2.140 -14.284 7.710 1.00 93.06 84 ASN A O 1
ATOM 695 N N . ALA A 1 85 ? -1.244 -14.658 5.688 1.00 92.44 85 ALA A N 1
ATOM 696 C CA . ALA A 1 85 ? -1.370 -16.115 5.723 1.00 92.44 85 ALA A CA 1
ATOM 697 C C . ALA A 1 85 ? -0.489 -16.757 6.809 1.00 92.44 85 ALA A C 1
ATOM 699 O O . ALA A 1 85 ? -0.882 -17.746 7.419 1.00 92.44 85 ALA A O 1
ATOM 700 N N . GLN A 1 86 ? 0.665 -16.156 7.107 1.00 92.81 86 GLN A N 1
ATOM 701 C CA . GLN A 1 86 ? 1.546 -16.532 8.220 1.00 92.81 86 GLN A CA 1
ATOM 702 C C . GLN A 1 86 ? 0.988 -16.125 9.596 1.00 92.81 86 GLN A C 1
ATOM 704 O O . GLN A 1 86 ? 1.634 -16.355 10.617 1.00 92.81 86 GLN A O 1
ATOM 709 N N . GLY A 1 87 ? -0.198 -15.509 9.648 1.00 87.69 87 GLY A N 1
ATOM 710 C CA . GLY A 1 87 ? -0.826 -15.057 10.886 1.00 87.69 87 GLY A CA 1
ATOM 711 C C . GLY A 1 87 ? -0.183 -13.801 11.471 1.00 87.69 87 GLY A C 1
ATOM 712 O O . GLY A 1 87 ? -0.437 -13.468 12.630 1.00 87.69 87 GLY A O 1
ATOM 713 N N . HIS A 1 88 ? 0.649 -13.084 10.704 1.00 89.44 88 HIS A N 1
ATOM 714 C CA . HIS A 1 88 ? 1.181 -11.813 11.171 1.00 89.44 88 HIS A CA 1
ATOM 715 C C . HIS A 1 88 ? 0.073 -10.777 11.285 1.00 89.44 88 HIS A C 1
ATOM 717 O O . HIS A 1 88 ? -0.721 -10.551 10.371 1.00 89.44 88 HIS A O 1
ATOM 723 N N . ASP A 1 89 ? 0.102 -10.060 12.399 1.00 89.12 89 ASP A N 1
ATOM 724 C CA . ASP A 1 89 ? -0.772 -8.931 12.595 1.00 89.12 89 ASP A CA 1
ATOM 725 C C . ASP A 1 89 ? -0.312 -7.715 11.758 1.00 89.12 89 ASP A C 1
ATOM 727 O O . ASP A 1 89 ? 0.604 -6.977 12.131 1.00 89.12 89 ASP A O 1
ATOM 731 N N . LEU A 1 90 ? -0.998 -7.478 10.635 1.00 90.88 90 LEU A N 1
ATOM 732 C CA . LEU A 1 90 ? -0.707 -6.380 9.707 1.00 90.88 90 LEU A CA 1
ATOM 733 C C . LEU A 1 90 ? -1.020 -4.970 10.239 1.00 90.88 90 LEU A C 1
ATOM 735 O O . LEU A 1 90 ? -0.568 -3.998 9.624 1.00 90.88 90 LEU A O 1
ATOM 739 N N . LEU A 1 91 ? -1.787 -4.830 11.331 1.00 89.69 91 LEU A N 1
ATOM 740 C CA . LEU A 1 91 ? -2.038 -3.524 11.971 1.00 89.69 91 LEU A CA 1
ATOM 741 C C . LEU A 1 91 ? -1.301 -3.367 13.312 1.00 89.69 91 LEU A C 1
ATOM 743 O O . LEU A 1 91 ? -1.519 -2.372 14.006 1.00 89.69 91 LEU A O 1
ATOM 747 N N . ASP A 1 92 ? -0.411 -4.303 13.675 1.00 88.88 92 ASP A N 1
ATOM 748 C CA . ASP A 1 92 ? 0.501 -4.126 14.812 1.00 88.88 92 ASP A CA 1
ATOM 749 C C . ASP A 1 92 ? 1.309 -2.824 14.607 1.00 88.88 92 ASP A C 1
ATOM 751 O O . ASP A 1 92 ? 1.977 -2.663 13.577 1.00 88.88 92 ASP A O 1
ATOM 755 N N . PRO A 1 93 ? 1.317 -1.881 15.572 1.00 85.56 93 PRO A N 1
ATOM 756 C CA . PRO A 1 93 ? 2.138 -0.673 15.496 1.00 85.56 93 PRO A CA 1
ATOM 757 C C . PRO A 1 93 ? 3.631 -0.935 15.242 1.00 85.56 93 PRO A C 1
ATOM 759 O O . PRO A 1 93 ? 4.327 -0.061 14.715 1.00 85.56 93 PRO A O 1
ATOM 762 N N . ARG A 1 94 ? 4.133 -2.123 15.604 1.00 89.69 94 ARG A N 1
ATOM 763 C CA . ARG A 1 94 ? 5.516 -2.579 15.387 1.00 89.69 94 ARG A CA 1
ATOM 764 C C . ARG A 1 94 ? 5.725 -3.218 14.012 1.00 89.69 94 ARG A C 1
ATOM 766 O O . ARG A 1 94 ? 6.870 -3.407 13.603 1.00 89.69 94 ARG A O 1
ATOM 773 N N . PHE A 1 95 ? 4.665 -3.508 13.257 1.00 91.06 95 PHE A N 1
ATOM 774 C CA . PHE A 1 95 ? 4.778 -4.063 11.907 1.00 91.06 95 PHE A CA 1
ATOM 775 C C . PHE A 1 95 ? 5.601 -3.139 11.001 1.00 91.06 95 PHE A C 1
ATOM 777 O O . PHE A 1 95 ? 6.522 -3.588 10.322 1.00 91.06 95 PHE A O 1
ATOM 784 N N . LYS A 1 96 ? 5.347 -1.824 11.061 1.00 90.81 96 LYS A N 1
ATOM 785 C CA . LYS A 1 96 ? 6.060 -0.817 10.253 1.00 90.81 96 LYS A CA 1
ATOM 786 C C . LYS A 1 96 ? 7.566 -0.767 10.525 1.00 90.81 96 LYS A C 1
ATOM 788 O O . LYS A 1 96 ? 8.334 -0.421 9.632 1.00 90.81 96 LYS A O 1
ATOM 793 N N . THR A 1 97 ? 7.996 -1.072 11.751 1.00 89.75 97 THR A N 1
ATOM 794 C CA . THR A 1 97 ? 9.417 -1.044 12.120 1.00 89.75 97 THR A CA 1
ATOM 795 C C . THR A 1 97 ? 10.101 -2.356 11.755 1.00 89.75 97 THR A C 1
ATOM 797 O O . THR A 1 97 ? 11.185 -2.318 11.178 1.00 89.75 97 THR A O 1
ATOM 800 N N . ARG A 1 98 ? 9.445 -3.501 11.991 1.00 91.62 9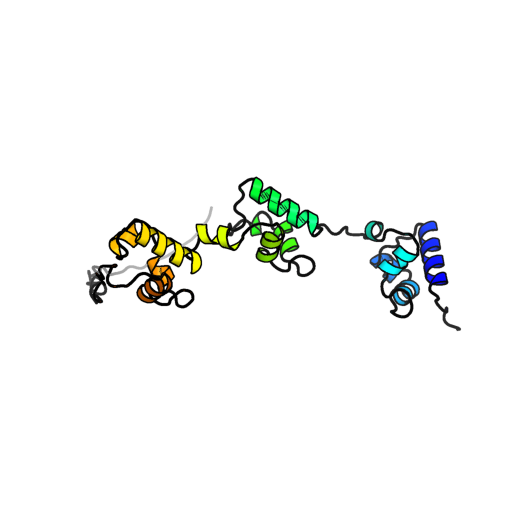8 ARG A N 1
ATOM 801 C CA . ARG A 1 98 ? 9.946 -4.836 11.615 1.00 91.62 98 ARG A CA 1
ATOM 802 C C . ARG A 1 98 ? 10.016 -5.033 10.097 1.00 91.62 98 ARG A C 1
ATOM 804 O O . ARG A 1 98 ? 11.002 -5.549 9.589 1.00 91.62 98 ARG A O 1
ATOM 811 N N . ASN A 1 99 ? 9.012 -4.548 9.367 1.00 92.44 99 ASN A N 1
ATOM 812 C CA . ASN A 1 99 ? 8.870 -4.704 7.916 1.00 92.44 99 ASN A CA 1
ATOM 813 C C . ASN A 1 99 ? 9.061 -3.379 7.164 1.00 92.44 99 ASN A C 1
ATOM 815 O O . ASN A 1 99 ? 8.356 -3.083 6.197 1.00 92.44 99 ASN A O 1
ATOM 819 N N . ARG A 1 100 ? 10.034 -2.565 7.596 1.00 92.25 100 ARG A N 1
ATOM 820 C CA . ARG A 1 100 ? 10.229 -1.188 7.107 1.00 92.25 100 ARG A CA 1
ATOM 821 C C . ARG A 1 100 ? 10.342 -1.080 5.587 1.00 92.25 100 ARG A C 1
ATOM 823 O O . ARG A 1 100 ? 9.761 -0.170 5.006 1.00 92.25 100 ARG A O 1
ATOM 830 N N . SER A 1 101 ? 11.080 -1.982 4.935 1.00 92.38 101 SER A N 1
ATOM 831 C CA . SER A 1 101 ? 11.273 -1.912 3.478 1.00 92.38 101 SER A CA 1
ATOM 832 C C . SER A 1 101 ? 9.967 -2.120 2.709 1.00 92.38 101 SER A C 1
ATOM 834 O O . SER A 1 101 ? 9.658 -1.315 1.833 1.00 92.38 101 SER A O 1
ATOM 836 N N . LEU A 1 102 ? 9.189 -3.141 3.080 1.00 94.19 102 LEU A N 1
ATOM 837 C CA . LEU A 1 102 ? 7.876 -3.421 2.496 1.00 94.19 102 LEU A CA 1
ATOM 838 C C . LEU A 1 102 ? 6.895 -2.279 2.783 1.00 94.19 102 LEU A C 1
ATOM 840 O O . LEU A 1 102 ? 6.233 -1.788 1.875 1.00 94.19 102 LEU A O 1
ATOM 844 N N . TYR A 1 103 ? 6.842 -1.819 4.036 1.00 94.38 103 TYR A N 1
ATOM 845 C CA . TYR A 1 103 ? 5.925 -0.763 4.458 1.00 94.38 103 TYR A CA 1
ATOM 846 C C . TYR A 1 103 ? 6.172 0.553 3.707 1.00 94.38 103 TYR A C 1
ATOM 848 O O . TYR A 1 103 ? 5.232 1.176 3.212 1.00 94.38 103 TYR A O 1
ATOM 856 N N . LEU A 1 104 ? 7.438 0.970 3.583 1.00 93.12 10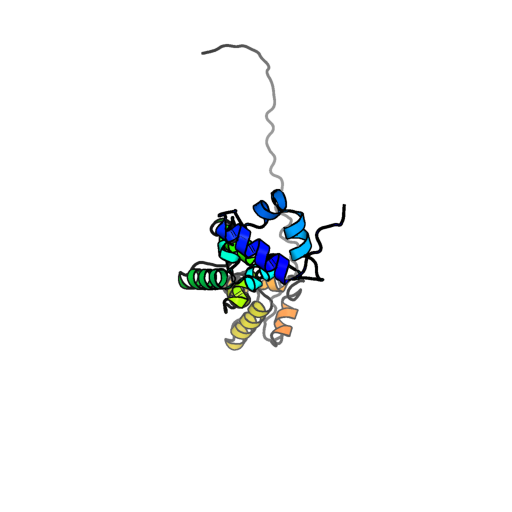4 LEU A N 1
ATOM 857 C CA . LEU A 1 104 ? 7.804 2.177 2.837 1.00 93.12 104 LEU A CA 1
ATOM 858 C C . LEU A 1 104 ? 7.522 2.033 1.340 1.00 93.12 104 LEU A C 1
ATOM 860 O O . LEU A 1 104 ? 7.080 2.996 0.718 1.00 93.12 104 LEU A O 1
ATOM 864 N N . ALA A 1 105 ? 7.749 0.847 0.767 1.00 93.62 105 ALA A N 1
ATOM 865 C CA . ALA A 1 105 ? 7.410 0.583 -0.624 1.00 93.62 105 ALA A CA 1
ATOM 866 C C . ALA A 1 105 ? 5.897 0.694 -0.845 1.00 93.62 105 ALA A C 1
ATOM 868 O O . ALA A 1 105 ? 5.467 1.483 -1.677 1.00 93.62 105 ALA A O 1
ATOM 869 N N . ALA A 1 106 ? 5.081 0.014 -0.041 1.00 94.88 106 ALA A N 1
ATOM 870 C CA . ALA A 1 106 ? 3.625 0.094 -0.120 1.00 94.88 106 ALA A CA 1
ATOM 871 C C . ALA A 1 106 ? 3.097 1.538 0.015 1.00 94.88 106 ALA A C 1
ATOM 873 O O . ALA A 1 106 ? 2.247 1.967 -0.768 1.00 94.88 106 ALA A O 1
ATOM 874 N N . CYS A 1 107 ? 3.647 2.313 0.956 1.00 95.06 107 CYS A N 1
ATOM 875 C CA . CYS A 1 107 ? 3.259 3.708 1.175 1.00 95.06 107 CYS A CA 1
ATOM 876 C C . CYS A 1 107 ? 3.734 4.677 0.082 1.00 95.06 107 CYS A C 1
ATOM 878 O O . CYS A 1 107 ? 3.242 5.800 0.020 1.00 95.06 107 CYS A O 1
ATOM 880 N N . ALA A 1 108 ? 4.683 4.306 -0.779 1.00 92.75 108 ALA A N 1
ATOM 881 C CA . ALA A 1 108 ? 5.156 5.229 -1.802 1.00 92.75 108 ALA A CA 1
ATOM 882 C C . ALA A 1 108 ? 4.074 5.468 -2.873 1.00 92.75 108 ALA A C 1
ATOM 884 O O . ALA A 1 108 ? 3.450 4.530 -3.374 1.00 92.75 108 ALA A O 1
ATOM 885 N N . HIS A 1 109 ? 3.895 6.734 -3.273 1.00 89.62 109 HIS A N 1
ATOM 886 C CA . HIS A 1 109 ? 2.860 7.161 -4.229 1.00 89.62 109 HIS A CA 1
ATOM 887 C C . HIS A 1 109 ? 2.884 6.407 -5.563 1.00 89.62 109 HIS A C 1
ATOM 889 O O . HIS A 1 109 ? 1.837 6.166 -6.152 1.00 89.62 109 HIS A O 1
ATOM 895 N N . ARG A 1 110 ? 4.069 5.995 -6.032 1.00 87.81 110 ARG A N 1
ATOM 896 C CA . ARG A 1 110 ? 4.211 5.236 -7.285 1.00 87.81 110 ARG A CA 1
ATOM 897 C C . ARG A 1 110 ? 3.563 3.844 -7.241 1.00 87.81 110 ARG A C 1
ATOM 899 O O . ARG A 1 110 ? 3.294 3.278 -8.299 1.00 87.81 110 ARG A O 1
ATOM 906 N N . TYR A 1 111 ? 3.322 3.304 -6.045 1.00 93.44 111 TYR A N 1
ATOM 907 C CA . TYR A 1 111 ? 2.615 2.043 -5.833 1.00 93.44 111 TYR A CA 1
ATOM 908 C C . TYR A 1 111 ? 1.201 2.325 -5.297 1.00 93.44 111 TYR A C 1
ATOM 910 O O . TYR A 1 111 ? 0.299 2.598 -6.085 1.00 93.44 111 TYR A O 1
ATOM 918 N N . PHE A 1 112 ? 0.978 2.314 -3.983 1.00 95.44 112 PHE A N 1
ATOM 919 C CA . PHE A 1 112 ? -0.378 2.412 -3.422 1.00 95.44 112 PHE A CA 1
ATOM 920 C C . PHE A 1 112 ? -0.638 3.721 -2.674 1.00 95.44 112 PHE A C 1
ATOM 922 O O . PHE A 1 112 ? -1.795 4.079 -2.458 1.00 95.44 112 PHE A O 1
ATOM 929 N N . GLY A 1 113 ? 0.417 4.448 -2.292 1.00 93.62 113 GLY A N 1
ATOM 930 C CA . GLY A 1 113 ? 0.331 5.729 -1.581 1.00 93.62 113 GLY A CA 1
ATOM 931 C C . GLY A 1 113 ? -0.006 5.620 -0.090 1.00 93.62 113 GLY A C 1
ATOM 932 O O . GLY A 1 113 ? 0.242 6.560 0.657 1.00 93.62 113 GLY A O 1
ATOM 933 N N . SER A 1 114 ? -0.533 4.486 0.376 1.00 95.75 114 SER A N 1
ATOM 934 C CA . SER A 1 114 ? -0.711 4.205 1.801 1.00 95.75 114 SER A CA 1
ATOM 935 C C . SER A 1 114 ? -0.734 2.704 2.081 1.00 95.75 114 SER A C 1
ATOM 937 O O . SER A 1 114 ? -1.070 1.901 1.209 1.00 95.75 114 SER A O 1
ATOM 939 N N . TRP A 1 115 ? -0.408 2.327 3.322 1.00 95.50 115 TRP A N 1
ATOM 940 C CA . TRP A 1 115 ? -0.472 0.934 3.774 1.00 95.50 115 TRP A CA 1
ATOM 941 C C . TRP A 1 115 ? -1.882 0.354 3.649 1.00 95.50 115 TRP A C 1
ATOM 943 O O . TRP A 1 115 ? -2.051 -0.713 3.072 1.00 95.50 115 TRP A O 1
ATOM 953 N N . ARG A 1 116 ? -2.898 1.105 4.097 1.00 94.31 116 ARG A N 1
ATOM 954 C CA . ARG A 1 116 ? -4.314 0.729 3.975 1.00 94.31 116 ARG A CA 1
ATOM 955 C C . ARG A 1 116 ? -4.676 0.341 2.541 1.00 94.31 116 ARG A C 1
ATOM 957 O O . ARG A 1 116 ? -5.191 -0.746 2.322 1.00 94.31 116 ARG A O 1
ATOM 964 N N . ARG A 1 117 ? -4.350 1.199 1.567 1.00 95.88 117 ARG A N 1
ATOM 965 C CA . ARG A 1 117 ? -4.667 0.949 0.152 1.00 95.88 117 ARG A CA 1
ATOM 966 C C . ARG A 1 117 ? -3.931 -0.268 -0.398 1.00 95.88 117 ARG A C 1
ATOM 968 O O . ARG A 1 117 ? -4.472 -0.958 -1.250 1.00 95.88 117 ARG A O 1
ATOM 975 N N . ALA A 1 118 ? -2.709 -0.529 0.067 1.00 96.62 118 ALA A N 1
ATOM 976 C CA . ALA A 1 118 ? -1.960 -1.719 -0.329 1.00 96.62 118 ALA A CA 1
ATOM 977 C C . ALA A 1 118 ? -2.588 -3.005 0.234 1.00 96.62 118 ALA A C 1
ATOM 979 O O . ALA A 1 118 ? -2.691 -3.993 -0.484 1.00 96.62 118 ALA A O 1
ATOM 980 N N . VAL A 1 119 ? -3.044 -2.978 1.490 1.00 95.94 119 VAL A N 1
ATOM 981 C CA . VAL A 1 119 ? -3.750 -4.096 2.140 1.00 95.94 119 VAL A CA 1
ATOM 982 C C . VAL A 1 119 ? -5.091 -4.372 1.453 1.00 95.94 119 VAL A C 1
ATOM 984 O O . VAL A 1 119 ? -5.369 -5.515 1.098 1.00 95.94 119 VAL A O 1
ATOM 987 N N . GLU A 1 120 ? -5.875 -3.331 1.169 1.00 94.94 120 GLU A N 1
ATOM 988 C CA . GLU A 1 120 ? -7.133 -3.447 0.414 1.00 94.94 120 GLU A CA 1
ATOM 989 C C . GLU A 1 120 ? -6.886 -3.984 -1.007 1.00 94.94 120 GLU A C 1
ATOM 991 O O . GLU A 1 120 ? -7.561 -4.912 -1.448 1.00 94.94 120 GLU A O 1
ATOM 996 N N . ALA A 1 121 ? -5.860 -3.485 -1.708 1.00 95.06 121 ALA A N 1
ATOM 997 C CA . ALA A 1 121 ? -5.470 -3.990 -3.027 1.00 95.06 121 ALA A CA 1
ATOM 998 C C . ALA A 1 121 ? -4.958 -5.442 -2.994 1.00 95.06 121 ALA A C 1
ATOM 1000 O O . ALA A 1 121 ? -5.020 -6.150 -4.000 1.00 95.06 121 ALA A O 1
ATOM 1001 N N . ALA A 1 122 ? -4.478 -5.914 -1.841 1.00 94.38 122 ALA A N 1
ATOM 1002 C CA . ALA A 1 122 ? -4.113 -7.311 -1.640 1.00 94.38 122 ALA A CA 1
ATOM 1003 C C . ALA A 1 122 ? -5.345 -8.223 -1.482 1.00 94.38 122 ALA A C 1
ATOM 1005 O O . ALA A 1 122 ? -5.178 -9.442 -1.450 1.00 94.38 122 ALA A O 1
ATOM 1006 N N . GLY A 1 123 ? -6.560 -7.661 -1.454 1.00 93.19 123 GLY A N 1
ATOM 1007 C CA . GLY A 1 123 ? -7.818 -8.383 -1.265 1.00 93.19 123 GLY A CA 1
ATOM 1008 C C . GLY A 1 123 ? -8.163 -8.623 0.204 1.00 93.19 123 GLY A C 1
ATOM 1009 O O . GLY A 1 123 ? -8.983 -9.486 0.503 1.00 93.19 123 GLY A O 1
ATOM 1010 N N . LEU A 1 124 ? -7.519 -7.900 1.125 1.00 92.44 124 LEU A N 1
ATOM 1011 C CA . LEU A 1 124 ? -7.762 -8.010 2.559 1.00 92.44 124 LEU A CA 1
ATOM 1012 C C . LEU A 1 124 ? -8.669 -6.869 3.025 1.00 92.44 124 LEU A C 1
ATOM 1014 O O . LEU A 1 124 ? -8.455 -5.706 2.684 1.00 92.44 124 LEU A O 1
ATOM 1018 N N . ASP A 1 125 ? -9.663 -7.195 3.848 1.00 88.88 125 ASP A N 1
ATOM 1019 C CA . ASP A 1 125 ? -10.570 -6.205 4.427 1.00 88.88 125 ASP A CA 1
ATOM 1020 C C . ASP A 1 125 ? -9.914 -5.516 5.632 1.00 88.88 125 ASP A C 1
ATOM 1022 O O . ASP A 1 125 ? -9.987 -5.976 6.776 1.00 88.88 125 ASP A O 1
ATOM 1026 N N . HIS A 1 126 ? -9.243 -4.397 5.357 1.00 88.25 126 HIS A N 1
ATOM 1027 C CA . HIS A 1 126 ? -8.556 -3.602 6.370 1.00 88.25 126 HIS A CA 1
ATOM 1028 C C . HIS A 1 126 ? -9.499 -3.109 7.482 1.00 88.25 126 HIS A C 1
ATOM 1030 O O . HIS A 1 126 ? -9.089 -3.062 8.645 1.00 88.25 126 HIS A O 1
ATOM 1036 N N . GLU A 1 127 ? -10.745 -2.736 7.164 1.00 80.69 127 GLU A N 1
ATOM 1037 C CA . GLU A 1 127 ? -11.689 -2.260 8.182 1.00 80.69 127 GLU A CA 1
ATOM 1038 C C . GLU A 1 127 ? -12.108 -3.400 9.102 1.00 80.69 127 GLU A C 1
ATOM 1040 O O . GLU A 1 127 ? -12.006 -3.260 10.320 1.00 80.69 127 GLU A O 1
ATOM 1045 N N . ARG A 1 128 ? -12.439 -4.573 8.558 1.00 81.06 128 ARG A N 1
ATOM 1046 C CA . ARG A 1 128 ? -12.735 -5.759 9.374 1.00 81.06 128 ARG A CA 1
ATOM 1047 C C . ARG A 1 128 ? -11.564 -6.154 10.281 1.00 81.06 128 ARG A C 1
ATOM 1049 O O . ARG A 1 128 ? -11.765 -6.509 11.442 1.00 81.06 128 ARG A O 1
ATOM 1056 N N . MET A 1 129 ? -10.324 -6.049 9.796 1.00 84.19 129 MET A N 1
ATOM 1057 C CA . MET A 1 129 ? -9.124 -6.292 10.615 1.00 84.19 129 MET A CA 1
ATOM 1058 C C . MET A 1 129 ? -8.944 -5.261 11.738 1.00 84.19 129 MET A C 1
ATOM 1060 O O . MET A 1 129 ? -8.333 -5.564 12.768 1.00 84.19 129 MET A O 1
ATOM 1064 N N . ARG A 1 130 ? -9.432 -4.033 11.534 1.00 80.12 130 ARG A N 1
ATOM 1065 C CA . ARG A 1 130 ? -9.381 -2.944 12.513 1.00 80.12 130 ARG A CA 1
ATOM 1066 C C . ARG A 1 130 ? -10.480 -3.077 13.558 1.00 80.12 130 ARG A C 1
ATOM 1068 O O . ARG A 1 130 ? -10.242 -2.785 14.730 1.00 80.12 130 ARG A O 1
ATOM 1075 N N . GLU A 1 131 ? -11.655 -3.537 13.146 1.00 73.81 131 GLU A N 1
ATOM 1076 C CA . GLU A 1 131 ? -12.805 -3.751 14.018 1.00 73.81 131 GLU A CA 1
ATOM 1077 C C . GLU A 1 131 ? -12.481 -4.697 15.167 1.00 73.81 131 GLU A C 1
ATOM 1079 O O . GLU A 1 131 ? -12.876 -4.411 16.287 1.00 73.81 131 GLU A O 1
ATOM 1084 N N . SER A 1 132 ? -11.675 -5.743 14.970 1.00 70.50 132 SER A N 1
ATOM 1085 C CA . SER A 1 132 ? -11.271 -6.629 16.077 1.00 70.50 132 SER A CA 1
ATOM 1086 C C . SER A 1 132 ? -10.511 -5.912 17.205 1.00 70.50 132 SER A C 1
ATOM 1088 O O . SER A 1 132 ? -10.485 -6.394 18.335 1.00 70.50 132 SER A O 1
ATOM 1090 N N . ARG A 1 133 ? -9.939 -4.731 16.942 1.00 73.94 133 ARG A N 1
ATOM 1091 C CA . ARG A 1 133 ? -9.054 -4.008 17.870 1.00 73.94 133 ARG A CA 1
ATOM 1092 C C . ARG A 1 133 ? -9.578 -2.680 18.369 1.00 73.94 133 ARG A C 1
ATOM 1094 O O . ARG A 1 133 ? -9.149 -2.214 19.420 1.00 73.94 133 ARG A O 1
ATOM 1101 N N . VAL A 1 134 ? -10.454 -2.043 17.606 1.00 82.44 134 VAL A N 1
ATOM 1102 C CA . VAL A 1 134 ? -10.962 -0.712 17.924 1.00 82.44 134 VAL A CA 1
ATOM 1103 C C . VAL A 1 134 ? -12.472 -0.709 17.781 1.00 82.44 134 VAL A C 1
ATOM 1105 O O . VAL A 1 134 ? -13.029 -1.283 16.848 1.00 82.44 134 VAL A O 1
ATOM 1108 N N . TRP A 1 135 ? -13.129 0.001 18.687 1.00 87.19 135 TRP A N 1
ATOM 1109 C CA . TRP A 1 135 ? -14.542 0.329 18.589 1.00 87.19 135 TRP A CA 1
ATOM 1110 C C . TRP A 1 135 ? -14.777 1.351 17.469 1.00 87.19 135 TRP A C 1
ATOM 1112 O O . TRP A 1 135 ? -14.726 2.564 17.685 1.00 87.19 135 TRP A O 1
ATOM 1122 N N . THR A 1 136 ? -14.975 0.847 16.251 1.00 86.12 136 THR A N 1
ATOM 1123 C CA . THR A 1 136 ? -15.459 1.628 15.104 1.00 86.12 136 THR A CA 1
ATOM 1124 C C . THR A 1 136 ? -16.969 1.833 15.210 1.00 86.12 136 THR A C 1
ATOM 1126 O O . THR A 1 136 ? -17.644 1.061 15.891 1.00 86.12 136 THR A O 1
ATOM 1129 N N . GLN A 1 137 ? -17.524 2.824 14.503 1.00 88.00 137 GLN A N 1
ATOM 1130 C CA . GLN A 1 137 ? -18.981 3.004 14.420 1.00 88.00 137 GLN A CA 1
ATOM 1131 C C . GLN A 1 137 ? -19.693 1.705 14.010 1.00 88.00 137 GLN A C 1
ATOM 1133 O O . GLN A 1 137 ? -20.625 1.281 14.686 1.00 88.00 137 GLN A O 1
ATOM 1138 N N . GLY A 1 138 ? -19.210 1.032 12.960 1.00 86.69 138 GLY A N 1
ATOM 1139 C CA . GLY A 1 138 ? -19.794 -0.223 12.480 1.00 86.69 138 GLY A CA 1
ATOM 1140 C C . GLY A 1 138 ? -19.749 -1.351 13.513 1.00 86.69 138 GLY A C 1
ATOM 1141 O O . GLY A 1 138 ? -20.749 -2.042 13.702 1.00 86.69 138 GLY A O 1
ATOM 1142 N N . ARG A 1 139 ? -18.627 -1.510 14.230 1.00 88.31 139 ARG A N 1
ATOM 1143 C CA . ARG A 1 139 ? -18.523 -2.509 15.301 1.00 88.31 139 ARG A CA 1
ATOM 1144 C C . ARG A 1 139 ? -19.465 -2.190 16.458 1.00 88.31 139 ARG A C 1
ATOM 1146 O O . ARG A 1 139 ? -20.144 -3.092 16.925 1.00 88.31 139 ARG A O 1
ATOM 1153 N N . ILE A 1 140 ? -19.530 -0.929 16.889 1.00 90.69 140 ILE A N 1
ATOM 1154 C CA . ILE A 1 140 ? -20.431 -0.499 17.968 1.00 90.69 140 ILE A CA 1
ATOM 1155 C C . ILE A 1 140 ? -21.884 -0.856 17.620 1.00 90.69 140 ILE A C 1
ATOM 1157 O O . ILE A 1 140 ? -22.566 -1.461 18.442 1.00 90.69 140 ILE A O 1
ATOM 1161 N N . LEU A 1 141 ? -22.341 -0.540 16.402 1.00 91.62 141 LEU A N 1
ATOM 1162 C CA . LEU A 1 141 ? -23.711 -0.835 15.964 1.00 91.62 141 LEU A CA 1
ATOM 1163 C C . LEU A 1 141 ? -24.009 -2.332 15.960 1.00 91.62 141 LEU A C 1
ATOM 1165 O O . LEU A 1 141 ? -25.003 -2.748 16.549 1.00 91.62 141 LEU A O 1
ATOM 1169 N N . ARG A 1 142 ? -23.136 -3.142 15.345 1.00 89.56 142 ARG A N 1
ATOM 1170 C CA . ARG A 1 142 ? -23.329 -4.598 15.299 1.00 89.56 142 ARG A CA 1
ATOM 1171 C C . ARG A 1 142 ? -23.339 -5.211 16.692 1.00 89.56 142 ARG A C 1
ATOM 1173 O O . ARG A 1 142 ? -24.227 -5.993 16.987 1.00 89.56 142 ARG A O 1
ATOM 1180 N N . THR A 1 143 ? -22.431 -4.797 17.575 1.00 90.38 143 THR A N 1
ATOM 1181 C CA . THR A 1 143 ? -22.421 -5.289 18.958 1.00 90.38 143 THR A CA 1
ATOM 1182 C C . THR A 1 143 ? -23.710 -4.919 19.696 1.00 90.38 143 THR A C 1
ATOM 1184 O O . THR A 1 143 ? -24.286 -5.772 20.361 1.00 90.38 143 THR A O 1
ATOM 1187 N N . ILE A 1 144 ? -24.217 -3.689 19.552 1.00 91.69 144 ILE A N 1
ATOM 1188 C CA . ILE A 1 144 ? -25.502 -3.291 20.154 1.00 91.69 144 ILE A CA 1
ATOM 1189 C C . ILE A 1 144 ? -26.656 -4.146 19.609 1.00 91.69 144 ILE A C 1
ATOM 1191 O O . ILE A 1 144 ? -27.481 -4.622 20.387 1.00 91.69 144 ILE A O 1
ATOM 1195 N N . GLN A 1 145 ? -26.712 -4.358 18.293 1.00 91.56 145 GLN A N 1
ATOM 1196 C CA . GLN A 1 145 ? -27.745 -5.171 17.643 1.00 91.56 145 GLN A CA 1
ATOM 1197 C C . GLN A 1 145 ? -27.676 -6.641 18.077 1.00 91.56 145 GLN A C 1
ATOM 1199 O O . GLN A 1 145 ? -28.704 -7.237 18.394 1.00 91.56 145 GLN A O 1
ATOM 1204 N N . ASP A 1 146 ? -26.479 -7.215 18.169 1.00 90.31 146 ASP A N 1
ATOM 1205 C CA . ASP A 1 146 ? -26.263 -8.589 18.629 1.00 90.31 146 ASP A CA 1
ATOM 1206 C C . ASP A 1 146 ? -26.686 -8.762 20.094 1.00 90.31 146 ASP A C 1
ATOM 1208 O O . ASP A 1 146 ? -27.359 -9.730 20.447 1.00 90.31 146 ASP A O 1
ATOM 1212 N N . LEU A 1 147 ? -26.357 -7.801 20.959 1.00 90.12 147 LEU A N 1
ATOM 1213 C CA . LEU A 1 147 ? -26.809 -7.807 22.350 1.00 90.12 147 LEU A CA 1
ATOM 1214 C C . LEU A 1 147 ? -28.337 -7.675 22.447 1.00 90.12 147 LEU A C 1
ATOM 1216 O O . LEU A 1 147 ? -28.967 -8.409 23.209 1.00 90.12 147 LEU A O 1
ATOM 1220 N N . ALA A 1 148 ? -28.942 -6.795 21.644 1.00 88.69 148 ALA A N 1
ATOM 1221 C CA . ALA A 1 148 ? -30.389 -6.590 21.620 1.00 88.69 148 ALA A CA 1
ATOM 1222 C C . ALA A 1 148 ? -31.149 -7.828 21.116 1.00 88.69 148 ALA A C 1
ATOM 1224 O O . ALA A 1 148 ? -32.160 -8.211 21.703 1.00 88.69 148 ALA A O 1
ATOM 1225 N N . THR A 1 149 ? -30.654 -8.480 20.060 1.00 89.06 149 THR A N 1
ATOM 1226 C CA . THR A 1 149 ? -31.240 -9.719 19.517 1.00 89.06 149 THR A CA 1
ATOM 1227 C C . THR A 1 149 ? -31.114 -10.890 20.489 1.00 89.06 149 THR A C 1
ATOM 1229 O O . THR A 1 149 ? -32.024 -11.710 20.576 1.00 89.06 149 THR A O 1
ATOM 1232 N N . GLN A 1 150 ? -30.041 -10.932 21.282 1.00 87.81 150 GLN A N 1
ATOM 1233 C CA . GLN A 1 150 ? -29.856 -11.898 22.371 1.00 87.81 150 GLN A CA 1
ATOM 1234 C C . GLN A 1 150 ? -30.664 -11.555 23.636 1.00 87.81 150 GLN A C 1
ATOM 1236 O O . GLN A 1 150 ? -30.607 -12.302 24.611 1.00 87.81 150 GLN A O 1
ATOM 1241 N N . GLY A 1 151 ? -31.385 -10.426 23.659 1.00 86.12 151 GLY A N 1
ATOM 1242 C CA . GLY A 1 151 ? -32.127 -9.959 24.833 1.00 86.12 151 GLY A CA 1
ATOM 1243 C C . GLY A 1 151 ? -31.235 -9.579 26.019 1.00 86.12 151 GLY A C 1
ATOM 1244 O O . GLY A 1 151 ? -31.702 -9.550 27.156 1.00 86.12 151 GLY A O 1
ATOM 1245 N N . LYS A 1 152 ? -29.946 -9.317 25.777 1.00 87.19 152 LYS A N 1
ATOM 1246 C CA . LYS A 1 152 ? -28.986 -8.952 26.820 1.00 87.19 152 LYS A CA 1
ATOM 1247 C C . LYS A 1 152 ? -29.195 -7.503 27.274 1.00 87.19 152 LYS A C 1
ATOM 1249 O O . LYS A 1 152 ? -29.569 -6.655 26.459 1.00 87.19 152 LYS A O 1
ATOM 1254 N N . PRO A 1 153 ? -28.921 -7.179 28.551 1.00 86.56 153 PRO A N 1
ATOM 1255 C CA . PRO A 1 153 ? -29.036 -5.810 29.035 1.00 86.56 153 PRO A CA 1
ATOM 1256 C C . PRO A 1 153 ? -28.069 -4.870 28.306 1.00 86.56 153 PRO A C 1
ATOM 1258 O O . PRO A 1 153 ? -26.875 -5.132 28.214 1.00 86.56 153 PRO A O 1
ATOM 1261 N N . LEU A 1 154 ? -28.574 -3.726 27.845 1.00 86.38 154 LEU A N 1
ATOM 1262 C CA . LEU A 1 154 ? -27.771 -2.671 27.202 1.00 86.38 154 LEU A CA 1
ATOM 1263 C C . LEU A 1 154 ? -27.386 -1.543 28.176 1.00 86.38 154 LEU A C 1
ATOM 1265 O O . LEU A 1 154 ? -27.048 -0.430 27.765 1.00 86.38 154 LEU A O 1
ATOM 1269 N N . GLY A 1 155 ? -27.487 -1.828 29.475 1.00 83.50 155 GLY A N 1
ATOM 1270 C CA . GLY A 1 155 ? -27.100 -0.927 30.553 1.00 83.50 155 GLY A CA 1
ATOM 1271 C C . GLY A 1 155 ? -25.593 -0.947 30.803 1.00 83.50 155 GLY A C 1
ATOM 1272 O O . GLY A 1 155 ? -24.908 -1.926 30.510 1.00 83.50 155 GLY A O 1
ATOM 1273 N N . TRP A 1 156 ? -25.087 0.135 31.396 1.00 80.88 156 TRP A N 1
ATOM 1274 C CA . TRP A 1 156 ? -23.658 0.335 31.665 1.00 80.88 156 TRP A CA 1
ATOM 1275 C C . TRP A 1 156 ? -22.994 -0.851 32.380 1.00 80.88 156 TRP A C 1
ATOM 1277 O O . TRP A 1 156 ? -21.935 -1.291 31.947 1.00 80.88 156 TRP A O 1
ATOM 1287 N N . ALA A 1 157 ? -23.623 -1.382 33.434 1.00 83.31 157 ALA A N 1
ATOM 1288 C CA . ALA A 1 157 ? -23.040 -2.447 34.251 1.00 83.31 157 ALA A CA 1
ATOM 1289 C C . ALA A 1 157 ? -22.737 -3.713 33.434 1.00 83.31 157 ALA A C 1
ATOM 1291 O O . ALA A 1 157 ? -21.622 -4.220 33.478 1.00 83.31 157 ALA A O 1
ATOM 1292 N N . TYR A 1 158 ? -23.703 -4.169 32.629 1.00 87.25 158 TYR A N 1
ATOM 1293 C CA . TYR A 1 158 ? -23.530 -5.346 31.778 1.00 87.25 158 TYR A CA 1
ATOM 1294 C C . TYR A 1 158 ? -22.469 -5.108 30.699 1.00 87.25 158 TYR A C 1
ATOM 1296 O O . TYR A 1 158 ? -21.631 -5.966 30.430 1.00 87.25 158 TYR A O 1
ATOM 1304 N N . ILE A 1 159 ? -22.495 -3.919 30.096 1.00 89.19 159 ILE A N 1
ATOM 1305 C CA . ILE A 1 159 ? -21.618 -3.559 28.987 1.00 89.19 159 ILE A CA 1
ATOM 1306 C C . ILE A 1 159 ? -20.159 -3.417 29.417 1.00 89.19 159 ILE A C 1
ATOM 1308 O O . ILE A 1 159 ? -19.288 -3.912 28.712 1.00 89.19 159 ILE A O 1
ATOM 1312 N N . GLU A 1 160 ? -19.865 -2.757 30.537 1.00 84.62 160 GLU A N 1
ATOM 1313 C CA . GLU A 1 160 ? -18.473 -2.595 30.986 1.00 84.62 160 GLU A CA 1
ATOM 1314 C C . GLU A 1 160 ? -17.848 -3.949 31.362 1.00 84.62 160 GLU A C 1
ATOM 1316 O O . GLU A 1 160 ? -16.652 -4.146 31.157 1.00 84.62 160 GLU A O 1
ATOM 1321 N N . GLU A 1 161 ? -18.657 -4.894 31.849 1.00 85.12 161 GLU A N 1
ATOM 1322 C CA . GLU A 1 161 ? -18.220 -6.254 32.174 1.00 85.12 161 GLU A CA 1
ATOM 1323 C C . GLU A 1 161 ? -17.988 -7.121 30.924 1.00 85.12 161 GLU A C 1
ATOM 1325 O O . GLU A 1 161 ? -16.972 -7.808 30.834 1.00 85.12 161 GLU A O 1
ATOM 1330 N N . HIS A 1 162 ? -18.904 -7.086 29.950 1.00 86.06 162 HIS A N 1
ATOM 1331 C CA . HIS A 1 162 ? -18.902 -8.036 28.829 1.00 86.06 162 HIS A CA 1
ATOM 1332 C C . HIS A 1 162 ? -18.306 -7.472 27.532 1.00 86.06 162 HIS A C 1
ATOM 1334 O O . HIS A 1 162 ? -17.773 -8.227 26.725 1.00 86.06 162 HIS A O 1
ATOM 1340 N N . GLU A 1 163 ? -18.381 -6.157 27.318 1.00 86.50 163 GLU A N 1
ATOM 1341 C CA . GLU A 1 163 ? -17.902 -5.463 26.115 1.00 86.50 163 GLU A CA 1
ATOM 1342 C C . GLU A 1 163 ? -17.122 -4.188 26.494 1.00 86.50 163 GLU A C 1
ATOM 1344 O O . GLU A 1 163 ? -17.530 -3.059 26.184 1.00 86.50 163 GLU A O 1
ATOM 1349 N N . PRO A 1 164 ? -15.975 -4.332 27.181 1.00 84.25 164 PRO A N 1
ATOM 1350 C CA . PRO A 1 164 ? -15.280 -3.210 27.793 1.00 84.25 164 PRO A CA 1
ATOM 1351 C C . PRO A 1 164 ? -14.897 -2.130 26.773 1.00 84.25 164 PRO A C 1
ATOM 1353 O O . PRO A 1 164 ? -14.351 -2.374 25.689 1.00 84.25 164 PRO A O 1
ATOM 1356 N N . GLY A 1 165 ? -15.162 -0.878 27.145 1.00 85.62 165 GLY A N 1
ATOM 1357 C CA . GLY A 1 165 ? -14.777 0.295 26.364 1.00 85.62 165 GLY A CA 1
ATOM 1358 C C . GLY A 1 165 ? -15.711 0.675 25.210 1.00 85.62 165 GLY A C 1
ATOM 1359 O O . GLY A 1 165 ? -15.546 1.786 24.694 1.00 85.62 165 GLY A O 1
ATOM 1360 N N . ILE A 1 166 ? -16.712 -0.144 24.843 1.00 90.81 166 ILE A N 1
ATOM 1361 C CA . ILE A 1 166 ? -17.695 0.217 23.797 1.00 90.81 166 ILE A CA 1
ATOM 1362 C C . ILE A 1 166 ? -18.442 1.498 24.170 1.00 90.81 166 ILE A C 1
ATOM 1364 O O . ILE A 1 166 ? -18.604 2.397 23.348 1.00 90.81 166 ILE A O 1
ATOM 1368 N N . TYR A 1 167 ? -18.810 1.636 25.443 1.00 86.81 167 TYR A N 1
ATOM 1369 C CA . TYR A 1 167 ? -19.548 2.785 25.951 1.00 86.81 167 TYR A CA 1
ATOM 1370 C C . TYR A 1 167 ? -18.725 4.077 25.872 1.00 86.81 167 TYR A C 1
ATOM 1372 O O . TYR A 1 167 ? -19.200 5.104 25.380 1.00 86.81 167 TYR A O 1
ATOM 1380 N N . ARG A 1 168 ? -17.448 4.033 26.288 1.00 88.88 168 ARG A N 1
ATOM 1381 C CA . ARG A 1 168 ? -16.534 5.183 26.153 1.00 88.88 168 ARG A CA 1
ATOM 1382 C C . ARG A 1 168 ? -16.297 5.531 24.688 1.00 88.88 168 ARG A C 1
ATOM 1384 O O . ARG A 1 168 ? -16.192 6.708 24.360 1.00 88.88 168 ARG A O 1
ATOM 1391 N N . ALA A 1 169 ? -16.202 4.530 23.815 1.00 90.50 169 ALA A N 1
ATOM 1392 C CA . ALA A 1 169 ? -16.020 4.744 22.388 1.00 90.50 169 ALA A CA 1
ATOM 1393 C C . ALA A 1 169 ? -17.258 5.364 21.729 1.00 90.50 169 ALA A C 1
ATOM 1395 O O . ALA A 1 169 ? -17.108 6.306 20.957 1.00 90.50 169 ALA A O 1
ATOM 1396 N N . ALA A 1 170 ? -18.465 4.906 22.059 1.00 91.00 170 ALA A N 1
ATOM 1397 C CA . ALA A 1 170 ? -19.714 5.449 21.527 1.00 91.00 170 ALA A CA 1
ATOM 1398 C C . ALA A 1 170 ? -19.897 6.940 21.857 1.00 91.00 170 ALA A C 1
ATOM 1400 O O . ALA A 1 170 ? -20.334 7.714 21.008 1.00 91.00 170 ALA A O 1
ATOM 1401 N N . ARG A 1 171 ? -19.476 7.362 23.058 1.00 90.06 171 ARG A N 1
ATOM 1402 C CA . ARG A 1 171 ? -19.529 8.762 23.518 1.00 90.06 171 ARG A CA 1
ATOM 1403 C C . ARG A 1 171 ? -18.524 9.701 22.844 1.00 90.06 171 ARG A C 1
ATOM 1405 O O . ARG A 1 171 ? -18.589 10.908 23.058 1.00 90.06 171 ARG A O 1
ATOM 1412 N N . ARG A 1 172 ? -17.580 9.189 22.053 1.00 89.50 172 ARG A N 1
ATOM 1413 C CA . ARG A 1 172 ? -16.665 10.045 21.286 1.00 89.50 172 ARG A CA 1
ATOM 1414 C C . ARG A 1 172 ? -17.423 10.749 20.169 1.00 89.50 172 ARG A C 1
ATOM 1416 O O . ARG A 1 172 ? -18.296 10.148 19.542 1.00 89.50 172 ARG A O 1
ATOM 1423 N N . LYS A 1 173 ? -17.068 12.006 19.897 1.00 87.44 173 LYS A N 1
ATOM 1424 C CA . LYS A 1 173 ? -17.740 12.832 18.883 1.00 87.44 173 LYS A CA 1
ATOM 1425 C C . LYS A 1 173 ? -17.556 12.258 17.479 1.00 87.44 173 LYS A C 1
ATOM 1427 O O . LYS A 1 173 ? -18.455 12.361 16.658 1.00 87.44 173 LYS A O 1
ATOM 1432 N N . GLU A 1 174 ? -16.410 11.630 17.228 1.00 87.25 174 GLU A N 1
ATOM 1433 C CA . GLU A 1 174 ? -16.102 10.966 15.954 1.00 87.25 174 GLU A CA 1
ATOM 1434 C C . GLU A 1 174 ? -16.969 9.721 15.691 1.00 87.25 174 GLU A C 1
ATOM 1436 O O . GLU A 1 174 ? -17.042 9.264 14.554 1.00 87.25 174 GLU A O 1
ATOM 1441 N N . ASN A 1 175 ? -17.596 9.166 16.736 1.00 89.06 175 ASN A N 1
ATOM 1442 C CA . ASN A 1 175 ? -18.498 8.023 16.641 1.00 89.06 175 ASN A CA 1
ATOM 1443 C C . ASN A 1 175 ? -19.962 8.491 16.680 1.00 89.06 175 ASN A C 1
ATOM 1445 O O . ASN A 1 175 ? -20.514 8.823 15.637 1.00 89.06 175 ASN A O 1
ATOM 1449 N N . PHE A 1 176 ? -20.599 8.522 17.855 1.00 91.50 176 PHE A N 1
ATOM 1450 C CA . PHE A 1 176 ? -22.018 8.889 17.996 1.00 91.50 176 PHE A CA 1
ATOM 1451 C C . PHE A 1 176 ? -22.241 10.074 18.942 1.00 91.50 176 PHE A C 1
ATOM 1453 O O . PHE A 1 176 ? -23.342 10.612 19.008 1.00 91.50 176 PHE A O 1
ATOM 1460 N N . GLY A 1 177 ? -21.222 10.483 19.704 1.00 87.94 177 GLY A N 1
ATOM 1461 C CA . GLY A 1 177 ? -21.311 11.551 20.704 1.00 87.94 177 GLY A CA 1
ATOM 1462 C C . GLY A 1 177 ? -22.046 11.165 21.994 1.00 87.94 177 GLY A C 1
ATOM 1463 O O . GLY A 1 177 ? -21.748 11.719 23.050 1.00 87.94 177 GLY A O 1
ATOM 1464 N N . SER A 1 178 ? -22.948 10.180 21.967 1.00 90.94 178 SER A N 1
ATOM 1465 C CA . SER A 1 178 ? -23.615 9.641 23.157 1.00 90.94 178 SER A CA 1
ATOM 1466 C C . SER A 1 178 ? -23.979 8.160 22.998 1.00 90.94 178 SER A C 1
ATOM 1468 O O . SER A 1 178 ? -24.064 7.639 21.886 1.00 90.94 178 SER A O 1
ATOM 1470 N N . TRP A 1 179 ? -24.203 7.469 24.124 1.00 89.94 179 TRP A N 1
ATOM 1471 C CA . TRP A 1 179 ? -24.683 6.081 24.112 1.00 89.94 179 TRP A CA 1
ATOM 1472 C C . TRP A 1 179 ? -26.109 5.983 23.558 1.00 89.94 179 TRP A C 1
ATOM 1474 O O . TRP A 1 179 ? -26.390 5.123 22.730 1.00 89.94 179 TRP A O 1
ATOM 1484 N N . ALA A 1 180 ? -26.983 6.921 23.934 1.00 88.69 180 ALA A N 1
ATOM 1485 C CA . ALA A 1 180 ? -28.349 6.992 23.423 1.00 88.69 180 ALA A CA 1
ATOM 1486 C C . ALA A 1 180 ? -28.394 7.152 21.892 1.00 88.69 180 ALA A C 1
ATOM 1488 O O . ALA A 1 180 ? -29.162 6.460 21.230 1.00 88.69 180 ALA A O 1
ATOM 1489 N N . ALA A 1 181 ? -27.527 7.993 21.316 1.00 90.44 181 ALA A N 1
ATOM 1490 C CA . ALA A 1 181 ? -27.427 8.149 19.865 1.00 90.44 181 ALA A CA 1
ATOM 1491 C C . ALA A 1 181 ? -26.947 6.862 19.174 1.00 90.44 181 ALA A C 1
ATOM 1493 O O . ALA A 1 181 ? -27.425 6.532 18.091 1.00 90.44 181 ALA A O 1
ATOM 1494 N N . ALA A 1 182 ? -26.041 6.105 19.805 1.00 91.94 182 ALA A N 1
ATOM 1495 C CA . ALA A 1 182 ? -25.603 4.809 19.290 1.00 91.94 182 ALA A CA 1
ATOM 1496 C C . ALA A 1 182 ? -26.732 3.760 19.316 1.00 91.94 182 ALA A C 1
ATOM 1498 O O . ALA A 1 182 ? -26.895 3.031 18.341 1.00 91.94 182 ALA A O 1
ATOM 1499 N N . LEU A 1 183 ? -27.540 3.714 20.384 1.00 90.88 183 LEU A N 1
ATOM 1500 C CA . LEU A 1 183 ? -28.722 2.842 20.475 1.00 90.88 183 LEU A CA 1
ATOM 1501 C C . LEU A 1 183 ? -29.769 3.190 19.407 1.00 90.88 183 LEU A C 1
ATOM 1503 O O . LEU A 1 183 ? -30.260 2.300 18.713 1.00 90.88 183 LEU A O 1
ATOM 1507 N N . GLN A 1 184 ? -30.047 4.484 19.221 1.00 90.62 184 GLN A N 1
ATOM 1508 C CA . GLN A 1 184 ? -30.952 4.968 18.176 1.00 90.62 184 GLN A CA 1
ATOM 1509 C C . GLN A 1 184 ? -30.451 4.594 16.779 1.00 90.62 184 GLN A C 1
ATOM 1511 O O . GLN A 1 184 ? -31.207 4.051 15.978 1.00 90.62 184 GLN A O 1
ATOM 1516 N N . ALA A 1 185 ? -29.166 4.824 16.497 1.00 91.25 185 ALA A N 1
ATOM 1517 C CA . ALA A 1 185 ? -28.556 4.451 15.224 1.00 91.25 185 ALA A CA 1
ATOM 1518 C C . ALA A 1 185 ? -28.550 2.928 14.992 1.00 91.25 185 ALA A C 1
ATOM 1520 O O . ALA A 1 185 ? -28.605 2.480 13.849 1.00 91.25 185 ALA A O 1
ATOM 1521 N N . ALA A 1 186 ? -28.511 2.129 16.062 1.00 89.69 186 ALA A N 1
ATOM 1522 C CA . ALA A 1 186 ? -28.625 0.674 16.006 1.00 89.69 186 ALA A CA 1
ATOM 1523 C C . ALA A 1 186 ? -30.071 0.179 15.811 1.00 89.69 186 ALA A C 1
ATOM 1525 O O . ALA A 1 186 ? -30.264 -1.015 15.578 1.00 89.69 186 ALA A O 1
ATOM 1526 N N . GLY A 1 187 ? -31.070 1.067 15.883 1.00 88.19 187 GLY A N 1
ATOM 1527 C CA . GLY A 1 187 ? -32.489 0.719 15.789 1.00 88.19 187 GLY A CA 1
ATOM 1528 C C . GLY A 1 187 ? -33.052 0.092 17.066 1.00 88.19 187 GLY A C 1
ATOM 1529 O O . GLY A 1 187 ? -34.046 -0.629 17.007 1.00 88.19 187 GLY A O 1
ATOM 1530 N N . VAL A 1 188 ? -32.411 0.323 18.216 1.00 83.81 188 VAL A N 1
ATOM 1531 C CA . VAL A 1 188 ? -32.864 -0.185 19.513 1.00 83.81 188 VAL A CA 1
ATOM 1532 C C . VAL A 1 188 ? -33.542 0.944 20.284 1.00 83.81 188 VAL A C 1
ATOM 1534 O O . VAL A 1 188 ? -32.892 1.913 20.677 1.00 83.81 188 VAL A O 1
ATOM 1537 N N . ASP A 1 189 ? -34.848 0.812 20.521 1.00 68.69 189 ASP A N 1
ATOM 1538 C CA . ASP A 1 189 ? -35.601 1.777 21.324 1.00 68.69 189 ASP A CA 1
ATOM 1539 C C . ASP A 1 189 ? -35.067 1.833 22.762 1.00 68.69 189 ASP A C 1
ATOM 1541 O O . ASP A 1 189 ? -34.987 0.821 23.468 1.00 68.69 189 ASP A O 1
ATOM 1545 N N . GLY A 1 190 ? -34.740 3.047 23.215 1.00 57.06 190 GLY A N 1
ATOM 1546 C CA . GLY A 1 190 ? -34.161 3.326 24.535 1.00 57.06 190 GLY A CA 1
ATOM 1547 C C . GLY A 1 190 ? -35.042 2.940 25.731 1.00 57.06 190 GLY A C 1
ATOM 1548 O O . GLY A 1 190 ? -34.584 3.030 26.861 1.00 57.06 190 GLY A O 1
ATOM 1549 N N . SER A 1 191 ? -36.275 2.477 25.503 1.00 51.25 191 SER A N 1
ATOM 1550 C CA . SER A 1 191 ? -37.178 1.935 26.528 1.00 51.25 191 SER A CA 1
ATOM 1551 C C . SER A 1 191 ? -36.873 0.479 26.908 1.00 51.25 191 SER A C 1
ATOM 1553 O O . SER A 1 191 ? -37.242 0.047 27.998 1.00 51.25 191 SER A O 1
ATOM 1555 N N . ARG A 1 192 ? -36.178 -0.283 26.045 1.00 49.31 192 ARG A N 1
ATOM 1556 C CA . ARG A 1 192 ? -35.712 -1.656 26.337 1.00 49.31 192 ARG A CA 1
ATOM 1557 C C . ARG A 1 192 ? -34.375 -1.699 27.071 1.00 49.31 192 ARG A C 1
ATOM 1559 O O . ARG A 1 192 ? -34.066 -2.684 27.736 1.00 49.31 192 ARG A O 1
ATOM 1566 N N . ALA A 1 193 ? -33.582 -0.643 26.955 1.00 50.69 193 ALA A N 1
ATOM 1567 C CA . ALA A 1 193 ? -32.397 -0.454 27.767 1.00 50.69 193 ALA A CA 1
ATOM 1568 C C . ALA A 1 193 ? -32.855 0.227 29.057 1.00 50.69 193 ALA A C 1
ATOM 1570 O O . ALA A 1 193 ? -33.030 1.436 29.051 1.00 50.69 193 ALA A O 1
ATOM 1571 N N . SER A 1 194 ? -33.108 -0.503 30.150 1.00 41.69 194 SER A N 1
ATOM 1572 C CA .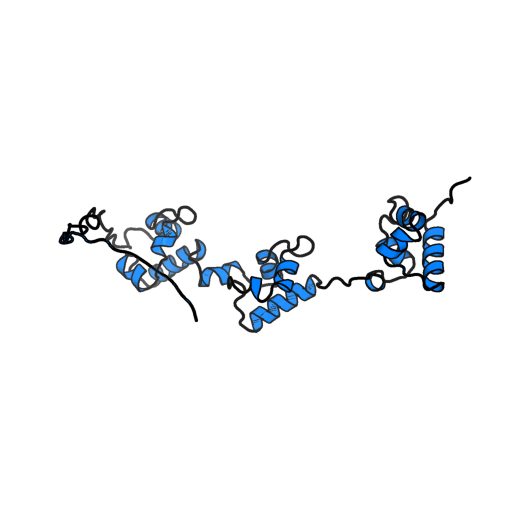 SER A 1 194 ? -33.320 0.145 31.453 1.00 41.69 194 SER A CA 1
ATOM 1573 C C . SER A 1 194 ? -32.158 1.102 31.718 1.00 41.69 194 SER A C 1
ATOM 1575 O O . SER A 1 194 ? -31.035 0.683 32.000 1.00 41.69 194 SER A O 1
ATOM 1577 N N . ILE A 1 195 ? -32.434 2.396 31.568 1.00 45.19 195 ILE A N 1
ATOM 1578 C CA . ILE A 1 195 ? -31.499 3.482 31.801 1.00 45.19 195 ILE A CA 1
ATOM 1579 C C . ILE A 1 195 ? -31.354 3.599 33.319 1.00 45.19 195 ILE A C 1
ATOM 1581 O O . ILE A 1 195 ? -32.019 4.402 33.962 1.00 45.19 195 ILE A O 1
ATOM 1585 N N . SER A 1 196 ? -30.482 2.789 33.919 1.00 38.84 196 SER A N 1
ATOM 1586 C CA . SER A 1 196 ? -29.798 3.213 35.139 1.00 38.84 196 SER A CA 1
ATOM 1587 C C . SER A 1 196 ? -28.659 4.137 34.704 1.00 38.84 196 SER A C 1
ATOM 1589 O O . SER A 1 196 ? -27.490 3.745 34.652 1.00 38.84 196 SER A O 1
ATOM 1591 N N . GLU A 1 197 ? -29.008 5.348 34.276 1.00 40.66 197 GLU A N 1
ATOM 1592 C CA . GLU A 1 197 ? -28.019 6.411 34.135 1.00 40.66 197 GLU A CA 1
ATOM 1593 C C . GLU A 1 197 ? -27.418 6.658 35.523 1.00 40.66 197 GLU A C 1
ATOM 1595 O O . GLU A 1 197 ? -28.171 6.837 36.485 1.00 40.66 197 GLU A O 1
ATOM 1600 N N . PRO A 1 198 ? -26.084 6.676 35.683 1.00 38.66 198 PRO A N 1
ATOM 1601 C CA . PRO A 1 198 ? -25.519 7.254 36.880 1.00 38.66 198 PRO A CA 1
ATOM 1602 C C . PRO A 1 198 ? -25.822 8.751 36.812 1.00 38.66 198 PRO A C 1
ATOM 1604 O O . PRO A 1 198 ? -25.224 9.490 36.024 1.00 38.66 198 PRO A O 1
ATOM 1607 N N . VAL A 1 199 ? -26.782 9.184 37.631 1.00 37.91 199 VAL A N 1
ATOM 1608 C CA . VAL A 1 199 ? -26.940 10.585 38.024 1.00 37.91 199 VAL A CA 1
ATOM 1609 C C . VAL A 1 199 ? -25.544 11.095 38.355 1.00 37.91 199 VAL A C 1
ATOM 1611 O O . VAL A 1 199 ? -24.828 10.442 39.114 1.00 37.91 199 VAL A O 1
ATOM 1614 N N . HIS A 1 200 ? -25.140 12.206 37.733 1.00 40.50 200 HIS A N 1
ATOM 1615 C CA . HIS A 1 200 ? -23.869 12.882 37.983 1.00 40.50 200 HIS A CA 1
ATOM 1616 C C . HIS A 1 200 ? -23.592 12.937 39.491 1.00 40.50 200 HIS A C 1
ATOM 1618 O O . HIS A 1 200 ? -24.111 13.803 40.193 1.00 40.50 200 HIS A O 1
ATOM 1624 N N . SER A 1 201 ? -22.769 12.022 40.002 1.00 38.00 201 SER A N 1
ATOM 1625 C CA . SER A 1 201 ? -22.264 12.129 41.354 1.00 38.00 201 SER A CA 1
ATOM 1626 C C . SER A 1 201 ? -21.049 13.041 41.282 1.00 38.00 201 SER A C 1
ATOM 1628 O O . SER A 1 201 ? -19.966 12.671 40.834 1.00 38.00 201 SER A O 1
ATOM 1630 N N . GLN A 1 202 ? -21.223 14.266 41.768 1.00 34.19 202 GLN A N 1
ATOM 1631 C CA . GLN A 1 202 ? -20.132 15.145 42.198 1.00 34.19 202 GLN A CA 1
ATOM 1632 C C . GLN A 1 202 ? -19.310 14.536 43.367 1.00 34.19 202 GLN A C 1
ATOM 1634 O O . GLN A 1 202 ? -18.718 15.261 44.155 1.00 34.19 202 GLN A O 1
ATOM 1639 N N . ALA A 1 203 ? -19.240 13.209 43.512 1.00 35.62 203 ALA A N 1
ATOM 1640 C CA . ALA A 1 203 ? -18.792 12.533 44.729 1.00 35.62 203 ALA A CA 1
ATOM 1641 C C . ALA A 1 203 ? -17.500 11.710 44.562 1.00 35.62 203 ALA A C 1
ATOM 1643 O O . ALA A 1 203 ? -17.289 10.751 45.295 1.00 35.62 203 ALA A O 1
ATOM 1644 N N . VAL A 1 204 ? -16.608 12.084 43.635 1.00 37.16 204 VAL A N 1
ATOM 1645 C CA . VAL A 1 204 ? -15.213 11.574 43.621 1.00 37.16 204 VAL A CA 1
ATOM 1646 C C . VAL A 1 204 ? -14.193 12.724 43.610 1.00 37.16 204 VAL A C 1
ATOM 1648 O O . VAL A 1 204 ? -13.062 12.579 43.164 1.00 37.16 204 VAL A O 1
ATOM 1651 N N . MET A 1 205 ? -14.575 13.892 44.136 1.00 35.38 205 MET A N 1
ATOM 1652 C CA . MET A 1 205 ? -13.661 15.026 44.333 1.00 35.38 205 MET A CA 1
ATOM 1653 C C . MET A 1 205 ? -13.654 15.519 45.787 1.00 35.38 205 MET A C 1
ATOM 1655 O O . MET A 1 205 ? -13.593 16.713 46.039 1.00 35.38 205 MET A O 1
ATOM 1659 N N . MET A 1 206 ? -13.715 14.591 46.749 1.00 32.28 206 MET A N 1
ATOM 1660 C CA . MET A 1 206 ? -13.415 14.842 48.167 1.00 32.28 206 MET A CA 1
ATOM 1661 C C . MET A 1 206 ? -12.809 13.589 48.814 1.00 32.28 206 MET A C 1
ATOM 1663 O O . MET A 1 206 ? -13.452 12.930 49.615 1.00 32.28 206 MET A O 1
ATOM 1667 N N . MET A 1 207 ? -11.580 13.232 48.434 1.00 34.25 207 MET A N 1
ATOM 1668 C CA . MET A 1 207 ? -10.684 12.387 49.245 1.00 34.25 207 MET A CA 1
ATOM 1669 C C . MET A 1 207 ? -9.223 12.801 49.004 1.00 34.25 207 MET A C 1
ATOM 1671 O O . MET A 1 207 ? -8.354 11.991 48.701 1.00 34.25 207 MET A O 1
ATOM 1675 N N . ALA A 1 208 ? -8.960 14.100 49.121 1.00 41.47 208 ALA A N 1
ATOM 1676 C CA . ALA A 1 208 ? -7.633 14.617 49.440 1.00 41.47 208 ALA A CA 1
ATOM 1677 C C . ALA A 1 208 ? -7.783 15.483 50.696 1.00 41.47 208 ALA A C 1
ATOM 1679 O O . ALA A 1 208 ? -7.598 16.694 50.670 1.00 41.47 208 ALA A O 1
ATOM 1680 N N . GLY A 1 209 ? -8.252 14.840 51.768 1.00 32.22 209 GLY A N 1
ATOM 1681 C CA . GLY A 1 209 ? -8.151 15.369 53.118 1.00 32.22 209 GLY A CA 1
ATOM 1682 C C . GLY A 1 209 ? -6.706 15.224 53.569 1.00 32.22 209 GLY A C 1
ATOM 1683 O O . GLY A 1 209 ? -6.119 14.146 53.470 1.00 32.22 209 GLY A O 1
ATOM 1684 N N . GLU A 1 210 ? -6.150 16.349 53.982 1.00 34.00 210 GLU A N 1
ATOM 1685 C CA . GLU A 1 210 ? -4.824 16.526 54.544 1.00 34.00 210 GLU A CA 1
ATOM 1686 C C . GLU A 1 210 ? -4.514 15.455 55.596 1.00 34.00 210 GLU A C 1
ATOM 1688 O O . GLU A 1 210 ? -5.310 15.197 56.497 1.00 34.00 210 GLU A O 1
ATOM 1693 N N . ASN A 1 211 ? -3.320 14.870 55.515 1.00 32.91 211 ASN A N 1
ATOM 1694 C CA . ASN A 1 211 ? -2.653 14.348 56.697 1.00 32.91 211 ASN A CA 1
ATOM 1695 C C . ASN A 1 211 ? -1.272 15.016 56.779 1.00 32.91 211 ASN A C 1
ATOM 1697 O O . ASN A 1 211 ? -0.511 14.950 55.808 1.00 32.91 211 ASN A O 1
ATOM 1701 N N . PRO A 1 212 ? -0.975 15.722 57.882 1.00 35.34 212 PRO A N 1
ATOM 1702 C CA . PRO A 1 212 ? 0.170 16.611 57.989 1.00 35.34 212 PRO A CA 1
ATOM 1703 C C . PRO A 1 212 ? 1.477 15.825 58.093 1.00 35.34 212 PRO A C 1
ATOM 1705 O O . PRO A 1 212 ? 1.602 14.867 58.855 1.00 35.34 212 PRO A O 1
ATOM 1708 N N . VAL A 1 213 ? 2.475 16.278 57.337 1.00 38.72 213 VAL A N 1
ATOM 1709 C CA . VAL A 1 213 ? 3.875 15.884 57.508 1.00 38.72 213 VAL A CA 1
ATOM 1710 C C . VAL A 1 213 ? 4.364 16.482 58.834 1.00 38.72 213 VAL A C 1
ATOM 1712 O O . VAL A 1 213 ? 4.259 17.699 59.002 1.00 38.72 213 VAL A O 1
ATOM 1715 N N . PRO A 1 214 ? 4.886 15.694 59.791 1.00 34.97 214 PRO A N 1
ATOM 1716 C CA . PRO A 1 214 ? 5.476 16.266 60.989 1.00 34.97 214 PRO A CA 1
ATOM 1717 C C . PRO A 1 214 ? 6.820 16.915 60.643 1.00 34.97 214 PRO A C 1
ATOM 1719 O O . PRO A 1 214 ? 7.705 16.292 60.057 1.00 34.97 214 PRO A O 1
ATOM 1722 N N . ALA A 1 215 ? 6.946 18.184 61.022 1.00 33.00 215 ALA A N 1
ATOM 1723 C CA . ALA A 1 215 ? 8.182 18.943 60.984 1.00 33.00 215 ALA A CA 1
ATOM 1724 C C . ALA A 1 215 ? 9.177 18.395 62.017 1.00 33.00 215 ALA A C 1
ATOM 1726 O O . ALA A 1 215 ? 8.867 18.330 63.207 1.00 33.00 215 ALA A O 1
ATOM 1727 N N . ILE A 1 216 ? 10.385 18.063 61.563 1.00 37.66 216 ILE A N 1
ATOM 1728 C CA . ILE A 1 216 ? 11.586 18.050 62.397 1.00 37.66 216 ILE A CA 1
ATOM 1729 C C . ILE A 1 216 ? 12.657 18.820 61.621 1.00 37.66 216 ILE A C 1
ATOM 1731 O O . ILE A 1 216 ? 13.179 18.345 60.619 1.00 37.66 216 ILE A O 1
ATOM 1735 N N . ASP A 1 217 ? 12.935 20.023 62.102 1.00 35.25 217 ASP A N 1
ATOM 1736 C CA . ASP A 1 217 ? 14.055 20.907 61.762 1.00 35.25 217 ASP A CA 1
ATOM 1737 C C . ASP A 1 217 ? 14.909 21.066 63.046 1.00 35.25 217 ASP A C 1
ATOM 1739 O O . ASP A 1 217 ? 14.373 20.823 64.134 1.00 35.25 217 ASP A O 1
ATOM 1743 N N . PRO A 1 218 ? 16.136 21.636 63.036 1.00 46.91 218 PRO A N 1
ATOM 1744 C CA . PRO A 1 218 ? 17.139 21.767 61.963 1.00 46.91 218 PRO A CA 1
ATOM 1745 C C . PRO A 1 218 ? 18.619 21.598 62.452 1.00 46.91 218 PRO A C 1
ATOM 1747 O O . PRO A 1 218 ? 18.878 21.399 63.636 1.00 46.91 218 PRO A O 1
ATOM 1750 N N . LYS A 1 219 ? 19.577 21.848 61.527 1.00 31.45 219 LYS A N 1
ATOM 1751 C CA . LYS A 1 219 ? 21.029 22.185 61.691 1.00 31.45 219 LYS A CA 1
ATOM 1752 C C . LYS A 1 219 ? 21.969 21.030 62.099 1.00 31.45 219 LYS A C 1
ATOM 1754 O O . LYS A 1 219 ? 21.613 20.201 62.916 1.00 31.45 219 LYS A O 1
ATOM 1759 N N . VAL A 1 220 ? 23.175 20.862 61.539 1.00 36.97 220 VAL A N 1
ATOM 1760 C CA . VAL A 1 220 ? 24.375 21.738 61.464 1.00 36.97 220 VAL A CA 1
ATOM 1761 C C . VAL A 1 220 ? 25.270 21.166 60.328 1.00 36.97 220 VAL A C 1
ATOM 1763 O O . VAL A 1 220 ? 25.385 19.952 60.219 1.00 36.97 220 VAL A O 1
ATOM 1766 N N . GLU A 1 221 ? 25.649 21.929 59.295 1.00 31.59 221 GLU A N 1
ATOM 1767 C CA . GLU A 1 221 ? 26.971 22.579 59.112 1.00 31.59 221 GLU A CA 1
ATOM 1768 C C . GLU A 1 221 ? 28.187 21.620 59.122 1.00 31.59 221 GLU A C 1
ATOM 1770 O O . GLU A 1 221 ? 28.378 20.868 60.071 1.00 31.59 221 GLU A O 1
ATOM 1775 N N . GLY A 1 222 ? 29.051 21.704 58.099 1.00 32.09 222 GLY A N 1
ATOM 1776 C CA . GLY A 1 222 ? 30.449 21.266 58.221 1.00 32.09 222 GLY A CA 1
ATOM 1777 C C . GLY A 1 222 ? 30.994 20.332 57.138 1.00 32.09 222 GLY A C 1
ATOM 1778 O O . GLY A 1 222 ? 30.961 19.119 57.270 1.00 32.09 222 GLY A O 1
ATOM 1779 N N . ASP A 1 223 ? 31.599 20.948 56.125 1.00 32.66 223 ASP A N 1
ATOM 1780 C CA . ASP A 1 223 ? 33.002 20.724 55.769 1.00 32.66 223 ASP A CA 1
ATOM 1781 C C . ASP A 1 223 ? 33.520 19.340 55.291 1.00 32.66 223 ASP A C 1
ATOM 1783 O O . ASP A 1 223 ? 33.791 18.417 56.048 1.00 32.66 223 ASP A O 1
ATOM 1787 N N . ASN A 1 224 ? 33.935 19.371 54.017 1.00 33.94 224 ASN A N 1
ATOM 1788 C CA . ASN A 1 224 ? 35.336 19.221 53.600 1.00 33.94 224 ASN A CA 1
ATOM 1789 C C . ASN A 1 224 ? 35.817 17.884 52.989 1.00 33.94 224 ASN A C 1
ATOM 1791 O O . ASN A 1 224 ? 35.671 16.792 53.518 1.00 33.94 224 ASN A O 1
ATOM 1795 N N . CYS A 1 225 ? 36.569 18.089 51.903 1.00 32.66 225 CYS A N 1
ATOM 1796 C CA . CYS A 1 225 ? 37.760 17.355 51.479 1.00 32.66 225 CYS A CA 1
ATOM 1797 C C . CYS A 1 225 ? 37.677 15.901 50.950 1.00 32.66 225 CYS A C 1
ATOM 1799 O O . CYS A 1 225 ? 37.684 14.931 51.688 1.00 32.66 225 CYS A O 1
ATOM 1801 N N . LYS A 1 226 ? 37.921 15.814 49.630 1.00 34.09 226 LYS A N 1
ATOM 1802 C CA . LYS A 1 226 ? 39.167 15.288 49.021 1.00 34.09 226 LYS A CA 1
ATOM 1803 C C . LYS A 1 226 ? 39.486 13.772 49.060 1.00 34.09 226 LYS A C 1
ATOM 1805 O O . LYS A 1 226 ? 39.689 13.176 50.102 1.00 34.09 226 LYS A O 1
ATOM 1810 N N . VAL A 1 227 ? 39.860 13.325 47.849 1.00 39.59 227 VAL A N 1
ATOM 1811 C CA . VAL A 1 227 ? 40.984 12.427 47.478 1.00 39.59 227 VAL A CA 1
ATOM 1812 C C . VAL A 1 227 ? 40.661 10.944 47.226 1.00 39.59 227 VAL A C 1
ATOM 1814 O O . VAL A 1 227 ? 40.441 10.165 48.138 1.00 39.59 227 VAL A O 1
ATOM 1817 N N . LYS A 1 228 ? 40.755 10.617 45.925 1.00 39.06 228 LYS A N 1
ATOM 1818 C CA . LYS A 1 228 ? 41.424 9.480 45.255 1.00 39.06 228 LYS A CA 1
ATOM 1819 C C . LYS A 1 228 ? 41.412 8.096 45.926 1.00 39.06 228 LYS A C 1
ATOM 1821 O O . LYS A 1 228 ? 42.008 7.915 46.980 1.00 39.06 228 LYS A O 1
ATOM 1826 N N . ALA A 1 229 ? 41.040 7.098 45.127 1.00 43.00 229 ALA A N 1
ATOM 1827 C CA . ALA A 1 229 ? 42.006 6.191 44.495 1.00 43.00 229 ALA A CA 1
ATOM 1828 C C . ALA A 1 229 ? 41.475 5.793 43.112 1.00 43.00 229 ALA A C 1
ATOM 1830 O O . ALA A 1 229 ? 40.245 5.594 43.009 1.00 43.00 229 ALA A O 1
#

Secondary structure (DSSP, 8-state):
-------HHHHHHHHHHHHHTT----HHHHHHH-HHHHHHHHSTTTTSSHHHHHHHTT--GGGG-SS--S--HHHHHHHHHHHHHTT--TT-TTHHHHTHHHHHHHHSTTTTSSHHHHHHHTT--HHHHHHTTS--HHHHHHHHHHHHHTT---SHHHHHHHSTTHHHHHTSTTTTSSHHHHHHHTT--TTTS----------SS------PPPP--------------